Protein AF-W2S4N2-F1 (afdb_monomer_lite)

Radius of gyration: 27.55 Å; chains: 1; bounding box: 58×89×92 Å

Organism: Cyphellophora europaea (strain CBS 101466) (NCBI:txid1220924)

pLDDT: mean 71.63, std 22.54, range [28.88, 96.44]

Structure (mmCIF, N/CA/C/O backbone):
data_AF-W2S4N2-F1
#
_entry.id   AF-W2S4N2-F1
#
loop_
_atom_site.group_PDB
_atom_site.id
_atom_site.type_symbol
_atom_site.label_atom_id
_atom_site.label_alt_id
_atom_site.label_comp_id
_atom_site.label_asym_id
_atom_site.label_entity_id
_atom_site.label_seq_id
_atom_site.pdbx_PDB_ins_code
_atom_site.Cartn_x
_atom_site.Cartn_y
_atom_site.Cartn_z
_atom_site.occupancy
_atom_site.B_iso_or_equiv
_atom_site.auth_seq_id
_atom_site.auth_comp_id
_atom_site.auth_asym_id
_atom_site.auth_atom_id
_atom_site.pdbx_PDB_model_num
ATOM 1 N N . MET A 1 1 ? 35.868 8.698 -22.446 1.00 38.31 1 MET A N 1
ATOM 2 C CA . MET A 1 1 ? 36.020 8.511 -20.988 1.00 38.31 1 MET A CA 1
ATOM 3 C C . MET A 1 1 ? 34.799 7.754 -20.483 1.00 38.31 1 MET A C 1
ATOM 5 O O . MET A 1 1 ? 33.723 8.327 -20.437 1.00 38.31 1 MET A O 1
ATOM 9 N N . ARG A 1 2 ? 34.934 6.442 -20.247 1.00 47.25 2 ARG A N 1
ATOM 10 C CA . ARG A 1 2 ? 33.878 5.562 -19.716 1.00 47.25 2 ARG A CA 1
ATOM 11 C C . ARG A 1 2 ? 34.170 5.338 -18.230 1.00 47.25 2 ARG A C 1
ATOM 13 O O . ARG A 1 2 ? 35.011 4.508 -17.910 1.00 47.25 2 ARG A O 1
ATOM 20 N N . GLY A 1 3 ? 33.541 6.118 -17.357 1.00 44.69 3 GLY A N 1
ATOM 21 C CA . GLY A 1 3 ? 33.511 5.865 -15.915 1.00 44.69 3 GLY A CA 1
ATOM 22 C C . GLY A 1 3 ? 32.141 5.301 -15.566 1.00 44.69 3 GLY A C 1
ATOM 23 O O . GLY A 1 3 ? 31.162 6.039 -15.606 1.00 44.69 3 GLY A O 1
ATOM 24 N N . GLY A 1 4 ? 32.067 3.989 -15.340 1.00 46.47 4 GLY A N 1
ATOM 25 C CA . GLY A 1 4 ? 30.839 3.299 -14.947 1.00 46.47 4 GLY A CA 1
ATOM 26 C C . GLY A 1 4 ? 30.483 3.561 -13.484 1.00 46.47 4 GLY A C 1
ATOM 27 O O . GLY A 1 4 ? 31.365 3.802 -12.654 1.00 46.47 4 GLY A O 1
ATOM 28 N N . LEU A 1 5 ? 29.180 3.485 -13.201 1.00 46.41 5 LEU A N 1
ATOM 29 C CA . LEU A 1 5 ? 28.529 3.686 -11.900 1.00 46.41 5 LEU A CA 1
ATOM 30 C C . LEU A 1 5 ? 29.136 2.848 -10.755 1.00 46.41 5 LEU A C 1
ATOM 32 O O . LEU A 1 5 ? 28.984 3.192 -9.588 1.00 46.41 5 LEU A O 1
ATOM 36 N N . ASP A 1 6 ? 29.875 1.794 -11.092 1.00 54.28 6 ASP A N 1
ATOM 37 C CA . ASP A 1 6 ? 30.406 0.788 -10.165 1.00 54.28 6 ASP A CA 1
ATOM 38 C C . ASP A 1 6 ? 31.625 1.263 -9.348 1.00 54.28 6 ASP A C 1
ATOM 40 O O . ASP A 1 6 ? 32.084 0.566 -8.446 1.00 54.28 6 ASP A O 1
ATOM 44 N N . THR A 1 7 ? 32.177 2.446 -9.648 1.00 49.28 7 THR A N 1
ATOM 45 C CA . THR A 1 7 ? 33.348 3.013 -8.935 1.00 49.28 7 THR A CA 1
ATOM 46 C C . THR A 1 7 ? 32.983 3.982 -7.814 1.00 49.28 7 THR A C 1
ATOM 48 O O . THR A 1 7 ? 33.846 4.457 -7.073 1.00 49.28 7 THR A O 1
ATOM 51 N N . LEU A 1 8 ? 31.696 4.269 -7.662 1.00 49.62 8 LEU A N 1
ATOM 52 C CA . LEU A 1 8 ? 31.184 5.148 -6.634 1.00 49.62 8 LEU A CA 1
ATOM 53 C C . LEU A 1 8 ? 30.797 4.295 -5.426 1.00 49.62 8 LEU A C 1
ATOM 55 O O . LEU A 1 8 ? 29.762 3.638 -5.425 1.00 49.62 8 LEU A O 1
ATOM 59 N N . GLY A 1 9 ? 31.634 4.299 -4.385 1.00 54.62 9 GLY A N 1
ATOM 60 C CA . GLY A 1 9 ? 31.267 3.732 -3.084 1.00 54.62 9 GLY A CA 1
ATOM 61 C C . GLY A 1 9 ? 29.975 4.350 -2.523 1.00 54.62 9 GLY A C 1
ATOM 62 O O . GLY A 1 9 ? 29.343 5.200 -3.146 1.00 54.62 9 GLY A O 1
ATOM 63 N N . TRP A 1 10 ? 29.593 3.976 -1.300 1.00 51.78 10 TRP A N 1
ATOM 64 C CA . TRP A 1 10 ? 28.332 4.392 -0.654 1.00 51.78 10 TRP A CA 1
ATOM 65 C C . TRP A 1 10 ? 28.014 5.902 -0.757 1.00 51.78 10 TRP A C 1
ATOM 67 O O . TRP A 1 10 ? 26.855 6.298 -0.876 1.00 51.78 10 TRP A O 1
ATOM 77 N N . SER A 1 11 ? 29.048 6.749 -0.777 1.00 51.34 11 SER A N 1
ATOM 78 C CA . SER A 1 11 ? 28.948 8.201 -0.952 1.00 51.34 11 SER A CA 1
ATOM 79 C C . SER A 1 11 ? 28.462 8.640 -2.339 1.00 51.34 11 SER A C 1
ATOM 81 O O . SER A 1 11 ? 27.731 9.624 -2.440 1.00 51.34 11 SER A O 1
ATOM 83 N N . GLY A 1 12 ? 28.822 7.934 -3.410 1.00 48.22 12 GLY A N 1
ATOM 84 C CA . GLY A 1 12 ? 28.385 8.283 -4.758 1.00 48.22 12 GLY A CA 1
ATOM 85 C C . GLY A 1 12 ? 27.015 7.706 -5.116 1.00 48.22 12 GLY A C 1
ATOM 86 O O . GLY A 1 12 ? 26.245 8.402 -5.771 1.00 48.22 12 GLY A O 1
ATOM 87 N N . SER A 1 13 ? 26.636 6.543 -4.571 1.00 55.47 13 SER A N 1
ATOM 88 C CA . SER A 1 13 ? 25.238 6.079 -4.623 1.00 55.47 13 SER A CA 1
ATOM 89 C C . SER A 1 13 ? 24.301 7.022 -3.857 1.00 55.47 13 SER A C 1
ATOM 91 O O . SER A 1 13 ? 23.193 7.298 -4.312 1.00 55.47 13 SER A O 1
ATOM 93 N N . LEU A 1 14 ? 24.745 7.563 -2.712 1.00 53.28 14 LEU A N 1
ATOM 94 C CA . LEU A 1 14 ? 23.992 8.571 -1.961 1.00 53.28 14 LEU A CA 1
ATOM 95 C C . LEU A 1 14 ? 23.882 9.886 -2.739 1.00 53.28 14 LEU A C 1
ATOM 97 O O . LEU A 1 14 ? 22.795 10.450 -2.825 1.00 53.28 14 LEU A O 1
ATOM 101 N N . LYS A 1 15 ? 24.983 10.352 -3.338 1.00 55.34 15 LYS A N 1
ATOM 102 C CA . LYS A 1 15 ? 24.981 11.563 -4.166 1.00 55.34 15 LYS A CA 1
ATOM 103 C C . LYS A 1 15 ? 24.028 11.421 -5.350 1.00 55.34 15 LYS A C 1
ATOM 105 O O . LYS A 1 15 ? 23.247 12.328 -5.595 1.00 55.34 15 LYS A O 1
ATOM 110 N N . GLN A 1 16 ? 24.035 10.271 -6.016 1.00 59.69 16 GLN A N 1
ATOM 111 C CA . GLN A 1 16 ? 23.137 9.996 -7.129 1.00 59.69 16 GLN A CA 1
ATOM 112 C C . GLN A 1 16 ? 21.677 9.901 -6.678 1.00 59.69 16 GLN A C 1
ATOM 114 O O . GLN A 1 16 ? 20.822 10.498 -7.313 1.00 59.69 16 GLN A O 1
ATOM 119 N N . ALA A 1 17 ? 21.386 9.258 -5.545 1.00 53.34 17 ALA A N 1
ATOM 120 C CA . ALA A 1 17 ? 20.033 9.239 -4.988 1.00 53.34 17 ALA A CA 1
ATOM 121 C C . ALA A 1 17 ? 19.532 10.655 -4.645 1.00 53.34 17 ALA A C 1
ATOM 123 O O . ALA A 1 17 ? 18.400 11.002 -4.976 1.00 53.34 17 ALA A O 1
ATOM 124 N N . ILE A 1 18 ? 20.384 11.496 -4.046 1.00 62.28 18 ILE A N 1
ATOM 125 C CA . ILE A 1 18 ? 20.065 12.903 -3.764 1.00 62.28 18 ILE A CA 1
ATOM 126 C C . ILE A 1 18 ? 19.848 13.675 -5.068 1.00 62.28 18 ILE A C 1
ATOM 128 O O . ILE A 1 18 ? 18.899 14.448 -5.160 1.00 62.28 18 ILE A O 1
ATOM 132 N N . GLU A 1 19 ? 20.678 13.461 -6.088 1.00 61.41 19 GLU A N 1
ATOM 133 C CA . GLU A 1 19 ? 20.569 14.115 -7.397 1.00 61.41 19 GLU A CA 1
ATOM 134 C C . GLU A 1 19 ? 19.284 13.697 -8.138 1.00 61.41 19 GLU A C 1
ATOM 136 O O . GLU A 1 19 ? 18.587 14.543 -8.702 1.00 61.41 19 GLU A O 1
ATOM 141 N N . THR A 1 20 ? 18.903 12.420 -8.061 1.00 63.00 20 THR A N 1
ATOM 142 C CA . THR A 1 20 ? 17.653 11.884 -8.621 1.00 63.00 20 THR A CA 1
ATOM 143 C C . THR A 1 20 ? 16.432 12.448 -7.893 1.00 63.00 20 THR A C 1
ATOM 145 O O . THR A 1 20 ? 15.507 12.937 -8.536 1.00 63.00 20 THR A O 1
ATOM 148 N N . VAL A 1 21 ? 16.441 12.485 -6.555 1.00 62.00 21 VAL A N 1
ATOM 14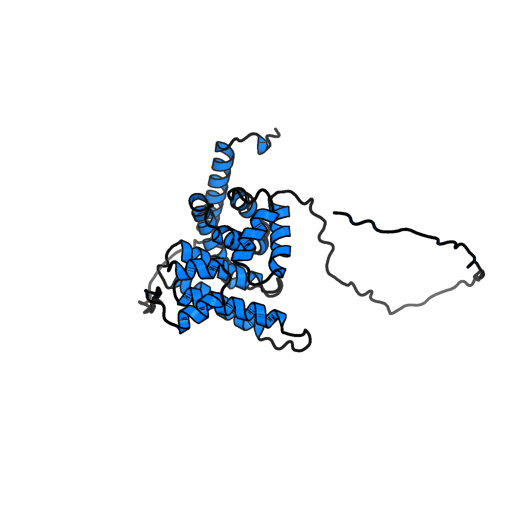9 C CA . VAL A 1 21 ? 15.354 13.101 -5.771 1.00 62.00 21 VAL A CA 1
ATOM 150 C C . VAL A 1 21 ? 15.276 14.608 -6.044 1.00 62.00 21 VAL A C 1
ATOM 152 O O . VAL A 1 21 ? 14.194 15.152 -6.250 1.00 62.00 21 VAL A O 1
ATOM 155 N N . THR A 1 22 ? 16.417 15.293 -6.129 1.00 62.03 22 THR A N 1
ATOM 156 C CA . THR A 1 22 ? 16.474 16.741 -6.384 1.00 62.03 22 THR A CA 1
ATOM 157 C C . THR A 1 22 ? 16.003 17.087 -7.796 1.00 62.03 22 THR A C 1
ATOM 159 O O . THR A 1 22 ? 15.300 18.079 -7.984 1.00 62.03 22 THR A O 1
ATOM 162 N N . SER A 1 23 ? 16.373 16.294 -8.804 1.00 55.88 23 SER A N 1
ATOM 163 C CA . SER A 1 23 ? 15.910 16.487 -10.185 1.00 55.88 23 SER A CA 1
ATOM 164 C C . SER A 1 23 ? 14.415 16.203 -10.329 1.00 55.88 23 SER A C 1
ATOM 166 O O . SER A 1 23 ? 13.729 16.959 -11.017 1.00 55.88 23 SER A O 1
ATOM 168 N N . PHE A 1 24 ? 13.888 15.214 -9.603 1.00 59.22 24 PHE A N 1
ATOM 169 C CA . PHE A 1 24 ? 12.453 14.940 -9.527 1.00 59.22 24 PHE A CA 1
ATOM 170 C C . PHE A 1 24 ? 11.669 16.108 -8.899 1.00 59.22 24 PHE A C 1
ATOM 172 O O . PHE A 1 24 ? 10.687 16.581 -9.473 1.00 59.22 24 PHE A O 1
ATOM 179 N N . VAL A 1 25 ? 12.152 16.664 -7.782 1.00 61.25 25 VAL A N 1
ATOM 180 C CA . VAL A 1 25 ? 11.555 17.853 -7.138 1.00 61.25 25 VAL A CA 1
ATOM 181 C C . VAL A 1 25 ? 11.624 19.089 -8.053 1.00 61.25 25 VAL A C 1
ATOM 183 O O . VAL A 1 25 ? 10.666 19.859 -8.163 1.00 61.25 25 VAL A O 1
ATOM 186 N N . LYS A 1 26 ? 12.733 19.276 -8.781 1.00 57.16 26 LYS A N 1
ATOM 187 C CA . LYS A 1 26 ? 12.872 20.353 -9.781 1.00 57.16 26 LYS A CA 1
ATOM 188 C C . LYS A 1 26 ? 11.920 20.189 -10.972 1.00 57.16 26 LYS A C 1
ATOM 190 O O . LYS A 1 26 ? 11.444 21.185 -11.511 1.00 57.16 26 LYS A O 1
ATOM 195 N N . PHE A 1 27 ? 11.630 18.958 -11.384 1.00 60.94 27 PHE A N 1
ATOM 196 C CA . PHE A 1 27 ? 10.661 18.680 -12.444 1.00 60.94 27 PHE A CA 1
ATOM 197 C C . PHE A 1 27 ? 9.226 19.046 -12.022 1.00 60.94 27 PHE A C 1
ATOM 199 O O . PHE A 1 27 ? 8.501 19.670 -12.801 1.00 60.94 27 PHE A O 1
ATOM 206 N N . GLN A 1 28 ? 8.843 18.764 -10.771 1.00 47.59 28 GLN A N 1
ATOM 207 C CA . GLN A 1 28 ? 7.530 19.156 -10.236 1.00 47.59 28 GLN A CA 1
ATOM 208 C C . GLN A 1 28 ? 7.369 20.676 -10.081 1.00 47.59 28 GLN A C 1
ATOM 210 O O . GLN A 1 28 ? 6.344 21.241 -10.444 1.00 47.59 28 GLN A O 1
ATOM 215 N N . THR A 1 29 ? 8.402 21.378 -9.616 1.00 50.56 29 THR A N 1
ATOM 216 C CA . THR A 1 29 ? 8.328 22.845 -9.451 1.00 50.56 29 THR A CA 1
ATOM 217 C C . THR A 1 29 ? 8.254 23.602 -10.781 1.00 50.56 29 THR A C 1
ATOM 219 O O . THR A 1 29 ? 7.639 24.665 -10.857 1.00 50.56 29 THR A O 1
ATOM 222 N N . LYS A 1 30 ? 8.825 23.050 -11.860 1.00 44.19 30 LYS A N 1
ATOM 223 C CA . LYS A 1 30 ? 8.792 23.668 -13.196 1.00 44.19 30 LYS A CA 1
ATOM 224 C C . LYS A 1 30 ? 7.452 23.484 -13.922 1.00 44.19 30 LYS A C 1
ATOM 226 O O . LYS A 1 30 ? 7.151 24.254 -14.828 1.00 44.19 30 LYS A O 1
ATOM 231 N N . THR A 1 31 ? 6.651 22.493 -13.534 1.00 48.31 31 THR A N 1
ATOM 232 C CA . THR A 1 31 ? 5.318 22.239 -14.110 1.00 48.31 31 THR A CA 1
ATOM 233 C C . THR A 1 31 ? 4.202 23.050 -13.435 1.00 48.31 31 THR A C 1
ATOM 235 O O . THR A 1 31 ? 3.119 23.156 -13.999 1.00 48.31 31 THR A O 1
ATOM 238 N N . GLN A 1 32 ? 4.471 23.703 -12.294 1.00 43.41 32 GLN A N 1
ATOM 239 C CA . GLN A 1 32 ? 3.474 24.436 -11.495 1.00 43.41 32 GLN A CA 1
ATOM 240 C C . GLN A 1 32 ? 3.466 25.973 -11.660 1.00 43.41 32 GLN A C 1
ATOM 242 O O . GLN A 1 32 ? 2.877 26.666 -10.836 1.00 43.41 32 GLN A O 1
ATOM 247 N N . THR A 1 33 ? 4.072 26.557 -12.702 1.00 34.81 33 THR A N 1
ATOM 248 C CA . THR A 1 33 ? 3.927 28.011 -12.962 1.00 34.81 33 THR A CA 1
ATOM 249 C C . THR A 1 33 ? 2.922 28.297 -14.082 1.00 34.81 33 THR A C 1
ATOM 251 O O . THR A 1 33 ? 3.240 28.159 -15.262 1.00 34.81 33 THR A O 1
ATOM 254 N N . PRO A 1 34 ? 1.723 28.778 -13.714 1.00 41.78 34 PRO A N 1
ATOM 255 C CA . PRO A 1 34 ? 1.236 30.035 -14.274 1.00 41.78 34 PRO A CA 1
ATOM 256 C C . PRO A 1 34 ? 0.791 31.036 -13.193 1.00 41.78 34 PRO A C 1
ATOM 258 O O . PRO A 1 34 ? 0.452 30.690 -12.066 1.00 41.78 34 PRO A O 1
ATOM 261 N N . ALA A 1 35 ? 0.868 32.313 -13.563 1.00 43.97 35 ALA A N 1
ATOM 262 C CA . ALA A 1 35 ? 0.772 33.485 -12.703 1.00 43.97 35 ALA A CA 1
ATOM 263 C C . ALA A 1 35 ? -0.668 33.937 -12.361 1.00 43.97 35 ALA A C 1
ATOM 265 O O . ALA A 1 35 ? -1.566 33.843 -13.191 1.00 43.97 35 ALA A O 1
ATOM 266 N N . SER A 1 36 ? -0.773 34.578 -11.187 1.00 40.16 36 SER A N 1
ATOM 267 C CA . SER A 1 36 ? -1.750 35.598 -10.742 1.00 40.16 36 SER A CA 1
ATOM 268 C C . SER A 1 36 ? -3.168 35.198 -10.261 1.00 40.16 36 SER A C 1
ATOM 270 O O . SER A 1 36 ? -4.046 34.868 -11.044 1.00 40.16 36 SER A O 1
ATOM 272 N N . SER A 1 37 ? -3.340 35.364 -8.933 1.00 38.56 37 SER A N 1
ATOM 273 C CA . SER A 1 37 ? -4.486 35.769 -8.059 1.00 38.56 37 SER A CA 1
ATOM 274 C C . SER A 1 37 ? -5.726 36.428 -8.729 1.00 38.56 37 SER A C 1
ATOM 276 O O . SER A 1 37 ? -5.517 37.046 -9.773 1.00 38.56 37 SER A O 1
ATOM 278 N N . PRO A 1 38 ? -6.961 36.480 -8.134 1.00 47.50 38 PRO A N 1
ATOM 279 C CA . PRO A 1 38 ? -7.293 36.435 -6.691 1.00 47.50 38 PRO A CA 1
ATOM 280 C C . PRO A 1 38 ? -8.540 35.620 -6.239 1.00 47.50 38 PRO A C 1
ATOM 282 O O . PRO A 1 38 ? -9.381 35.252 -7.045 1.00 47.50 38 PRO A O 1
ATOM 285 N N . ASN A 1 39 ? -8.612 35.370 -4.915 1.00 39.88 39 ASN A N 1
ATOM 286 C CA . ASN A 1 39 ? -9.676 34.757 -4.075 1.00 39.88 39 ASN A CA 1
ATOM 287 C C . ASN A 1 39 ? -11.042 34.430 -4.717 1.00 39.88 39 ASN A C 1
ATOM 289 O O . ASN A 1 39 ? -11.655 35.298 -5.341 1.00 39.88 39 ASN A O 1
ATOM 293 N N . PRO A 1 40 ? -11.634 33.272 -4.351 1.00 41.31 40 PRO A N 1
ATOM 294 C CA . PRO A 1 40 ? -12.823 33.359 -3.489 1.00 41.31 40 PRO A CA 1
ATOM 295 C C . PRO A 1 40 ? -12.998 32.215 -2.460 1.00 41.31 40 PRO A C 1
ATOM 297 O O . PRO A 1 40 ? -12.725 31.055 -2.731 1.00 41.31 40 PRO A O 1
ATOM 300 N N . THR A 1 41 ? -13.561 32.613 -1.315 1.00 33.38 41 THR A N 1
ATOM 301 C CA . THR A 1 41 ? -14.454 31.862 -0.411 1.00 33.38 41 THR A CA 1
ATOM 302 C C . THR A 1 41 ? -13.903 30.651 0.345 1.00 33.38 41 THR A C 1
ATOM 304 O O . THR A 1 41 ? -13.523 29.635 -0.219 1.00 33.38 41 THR A O 1
ATOM 307 N N . GLU A 1 42 ? -13.974 30.759 1.673 1.00 41.12 42 GLU A N 1
ATOM 308 C CA . GLU A 1 42 ? -13.911 29.670 2.644 1.00 41.12 42 GLU A CA 1
ATOM 309 C C . GLU A 1 42 ? -14.922 28.569 2.278 1.00 41.12 42 GLU A C 1
ATOM 311 O O . GLU A 1 42 ? -16.076 28.572 2.710 1.00 41.12 42 GLU A O 1
ATOM 316 N N . GLU A 1 43 ? -14.501 27.611 1.457 1.00 38.72 43 GLU A N 1
ATOM 317 C CA . GLU A 1 43 ? -15.189 26.336 1.371 1.00 38.72 43 GLU A CA 1
ATOM 318 C C . GLU A 1 43 ? -15.014 25.659 2.724 1.00 38.72 43 GLU A C 1
ATOM 320 O O . GLU A 1 43 ? -13.905 25.377 3.177 1.00 38.72 43 GLU A O 1
ATOM 325 N N . THR A 1 44 ? -16.137 25.444 3.399 1.00 37.00 44 THR A N 1
ATOM 326 C CA . THR A 1 44 ? -16.223 24.638 4.609 1.00 37.00 44 THR A CA 1
ATOM 327 C C . THR A 1 44 ? -15.853 23.202 4.239 1.00 37.00 44 THR A C 1
ATOM 329 O O . THR A 1 44 ? -16.718 22.354 4.037 1.00 37.00 44 THR A O 1
ATOM 332 N N . THR A 1 45 ? -14.558 22.915 4.096 1.00 43.69 45 THR A N 1
ATOM 333 C CA . THR A 1 45 ? -14.049 21.553 4.018 1.00 43.69 45 THR A CA 1
ATOM 334 C C . THR A 1 45 ? -14.310 20.935 5.379 1.00 43.69 45 THR A C 1
ATOM 336 O O . THR A 1 45 ? -13.543 21.132 6.321 1.00 43.69 45 THR A O 1
ATOM 339 N N . THR A 1 46 ? -15.429 20.223 5.505 1.00 46.62 46 THR A N 1
ATOM 340 C CA . THR A 1 46 ? -15.627 19.227 6.555 1.00 46.62 46 THR A CA 1
ATOM 341 C C . THR A 1 46 ? -14.447 18.271 6.478 1.00 46.62 46 THR A C 1
ATOM 343 O O . THR A 1 46 ? -14.417 17.375 5.634 1.00 46.62 46 THR A O 1
ATOM 346 N N . SER A 1 47 ? -13.431 18.519 7.301 1.00 58.78 47 SER A N 1
ATOM 347 C CA . SER A 1 47 ? -12.273 17.651 7.407 1.00 58.78 47 SER A CA 1
ATOM 348 C C . SER A 1 47 ? -12.779 16.288 7.862 1.00 58.78 47 SER A C 1
ATOM 350 O O . SER A 1 47 ? -13.451 16.162 8.889 1.00 58.78 47 SER A O 1
ATOM 352 N N . LEU A 1 48 ? -12.530 15.258 7.052 1.00 71.88 48 LEU A N 1
ATOM 353 C CA . LEU A 1 48 ? -12.861 13.894 7.437 1.00 71.88 48 LEU A CA 1
ATOM 354 C C . LEU A 1 48 ? -12.008 13.566 8.661 1.00 71.88 48 LEU A C 1
ATOM 356 O O . LEU A 1 48 ? -10.785 13.440 8.579 1.00 71.88 48 LEU A O 1
ATOM 360 N N . LYS A 1 49 ? -12.646 13.506 9.826 1.00 83.75 49 LYS A N 1
ATOM 361 C CA . LYS A 1 49 ? -11.966 13.186 11.075 1.00 83.75 49 LYS A CA 1
ATOM 362 C C . LYS A 1 49 ? -11.615 11.699 11.064 1.00 83.75 49 LYS A C 1
ATOM 364 O O . LYS A 1 49 ? -12.517 10.867 11.010 1.00 83.75 49 LYS A O 1
ATOM 369 N N . LEU A 1 50 ? -10.322 11.383 11.122 1.00 90.88 50 LEU A N 1
ATOM 370 C CA . LEU A 1 50 ? -9.860 10.008 11.311 1.00 90.88 50 LEU A CA 1
ATOM 371 C C . LEU A 1 50 ? -10.172 9.567 12.739 1.00 90.88 50 LEU A C 1
ATOM 373 O O . LEU A 1 50 ? -9.905 10.304 13.694 1.00 90.88 50 LEU A O 1
ATOM 377 N N . ASP A 1 51 ? -10.749 8.378 12.864 1.00 92.75 51 ASP A N 1
ATOM 378 C CA . ASP A 1 51 ? -11.058 7.763 14.149 1.00 92.75 51 ASP A CA 1
ATOM 379 C C . ASP A 1 51 ? -10.120 6.583 14.384 1.00 92.75 51 ASP A C 1
ATOM 381 O O . ASP A 1 51 ? -10.045 5.672 13.559 1.00 92.75 51 ASP A O 1
ATOM 385 N N . TYR A 1 52 ? -9.381 6.614 15.491 1.00 94.00 52 TYR A N 1
ATOM 386 C CA . TYR A 1 52 ? -8.422 5.568 15.835 1.00 94.00 52 TYR A CA 1
ATOM 387 C C . TYR A 1 52 ? -9.004 4.686 16.928 1.00 94.00 52 TYR A C 1
ATOM 389 O O . TYR A 1 52 ? -9.452 5.194 17.961 1.00 94.00 52 TYR A O 1
ATOM 397 N N . PRO A 1 53 ? -8.977 3.361 16.742 1.00 92.06 53 PRO A N 1
ATOM 398 C CA . PRO A 1 53 ? -9.656 2.473 17.657 1.00 92.06 53 PRO A CA 1
ATOM 399 C C . PRO A 1 53 ? -8.978 2.461 19.032 1.00 92.06 53 PRO A C 1
ATOM 401 O O . PRO A 1 53 ? -7.753 2.511 19.158 1.00 92.06 53 PRO A O 1
ATOM 404 N N . THR A 1 54 ? -9.789 2.390 20.085 1.00 91.50 54 THR A N 1
ATOM 405 C CA . THR A 1 54 ? -9.332 2.345 21.481 1.00 91.50 54 THR A CA 1
ATOM 406 C C . THR A 1 54 ? -9.652 0.992 22.106 1.00 91.50 54 THR A C 1
ATOM 408 O O . THR A 1 54 ? -10.507 0.258 21.616 1.00 91.50 54 THR A O 1
ATOM 411 N N . HIS A 1 55 ? -8.923 0.628 23.165 1.00 88.12 55 HIS A N 1
ATOM 412 C CA . HIS A 1 55 ? -9.190 -0.615 23.883 1.00 88.12 55 HIS A CA 1
ATOM 413 C C . HIS A 1 55 ? -10.289 -0.424 24.936 1.00 88.12 55 HIS A C 1
ATOM 415 O O . HIS A 1 55 ? -10.282 0.597 25.628 1.00 88.12 55 HIS A O 1
ATOM 421 N N . PRO A 1 56 ? -11.150 -1.435 25.139 1.00 92.00 56 PRO A N 1
ATOM 422 C CA . PRO A 1 56 ? -11.249 -2.679 24.363 1.00 92.00 56 PRO A CA 1
ATOM 423 C C . PRO A 1 56 ? -11.832 -2.446 22.956 1.00 92.00 56 PRO A C 1
ATOM 425 O O . PRO A 1 56 ? -12.685 -1.582 22.777 1.00 92.00 56 PRO A O 1
ATOM 428 N N . PHE A 1 57 ? -11.386 -3.227 21.963 1.00 90.56 57 PHE A N 1
ATOM 429 C CA . PHE A 1 57 ? -11.914 -3.107 20.602 1.00 90.56 57 PHE A CA 1
ATOM 430 C C . PHE A 1 57 ? -13.389 -3.537 20.549 1.00 90.56 57 PHE A C 1
ATOM 432 O O . PHE A 1 57 ? -13.733 -4.571 21.130 1.00 90.56 57 PHE A O 1
ATOM 439 N N . PRO A 1 58 ? -14.254 -2.811 19.817 1.00 93.00 58 PRO A N 1
ATOM 440 C CA . PRO A 1 58 ? -15.606 -3.274 19.527 1.00 93.00 58 PRO A CA 1
ATOM 441 C C . PRO A 1 58 ? -15.592 -4.638 18.824 1.00 93.00 58 PRO A C 1
ATOM 443 O O . PRO A 1 58 ? -14.705 -4.919 18.008 1.00 93.00 58 PRO A O 1
ATOM 446 N N . THR A 1 59 ? -16.591 -5.479 19.103 1.00 93.94 59 THR A N 1
ATOM 447 C CA . THR A 1 59 ? -16.716 -6.815 18.492 1.00 93.94 59 THR A CA 1
ATOM 448 C C . THR A 1 59 ? -16.778 -6.731 16.968 1.00 93.94 59 THR A C 1
ATOM 450 O O . THR A 1 59 ? -16.090 -7.488 16.288 1.00 93.94 59 THR A O 1
ATOM 453 N N . ASP A 1 60 ? -17.527 -5.761 16.438 1.00 94.62 60 ASP A N 1
ATOM 454 C CA . ASP A 1 60 ? -17.676 -5.556 14.994 1.00 94.62 60 ASP A CA 1
ATOM 455 C C . ASP A 1 60 ? -16.341 -5.194 14.339 1.00 94.62 60 ASP A C 1
ATOM 457 O O . ASP A 1 60 ? -15.959 -5.786 13.333 1.00 94.62 60 ASP A O 1
ATOM 461 N N . LEU A 1 61 ? -15.574 -4.288 14.955 1.00 94.50 61 LEU A N 1
ATOM 462 C CA . LEU A 1 61 ? -14.251 -3.916 14.457 1.00 94.50 61 LEU A CA 1
ATOM 463 C C . LEU A 1 61 ? -13.277 -5.099 14.512 1.00 94.50 61 LEU A C 1
ATOM 465 O O . LEU A 1 61 ? -12.513 -5.309 13.576 1.00 94.50 61 LEU A O 1
ATOM 469 N N . SER A 1 62 ? -13.323 -5.897 15.578 1.00 95.69 62 SER A N 1
ATOM 470 C CA . SER A 1 62 ? -12.489 -7.100 15.701 1.00 95.69 62 SER A CA 1
ATOM 471 C C . SER A 1 62 ? -12.810 -8.115 14.598 1.00 95.69 62 SER A C 1
ATOM 473 O O . SER A 1 62 ? -11.901 -8.703 14.009 1.00 95.69 62 SER A O 1
ATOM 475 N N . ALA A 1 63 ? -14.096 -8.273 14.266 1.00 95.19 63 ALA A N 1
ATOM 476 C CA . ALA A 1 63 ? -14.534 -9.098 13.146 1.00 95.19 63 ALA A CA 1
ATOM 477 C C . ALA A 1 63 ? -14.041 -8.536 11.801 1.00 95.19 63 ALA A C 1
ATOM 479 O O . ALA A 1 63 ? -13.552 -9.301 10.970 1.00 95.19 63 ALA A O 1
ATOM 480 N N . THR A 1 64 ? -14.094 -7.217 11.597 1.00 95.62 64 THR A N 1
ATOM 481 C CA . THR A 1 64 ? -13.555 -6.554 10.396 1.00 95.62 64 THR A CA 1
ATOM 482 C C . THR A 1 64 ? -12.044 -6.759 10.262 1.00 95.62 64 THR A C 1
ATOM 484 O O . THR A 1 64 ? -11.579 -7.180 9.204 1.00 95.62 64 THR A O 1
ATOM 487 N N . ILE A 1 65 ? -11.281 -6.555 11.340 1.00 95.50 65 ILE A N 1
ATOM 488 C CA . ILE A 1 65 ? -9.822 -6.748 11.366 1.00 95.50 65 ILE 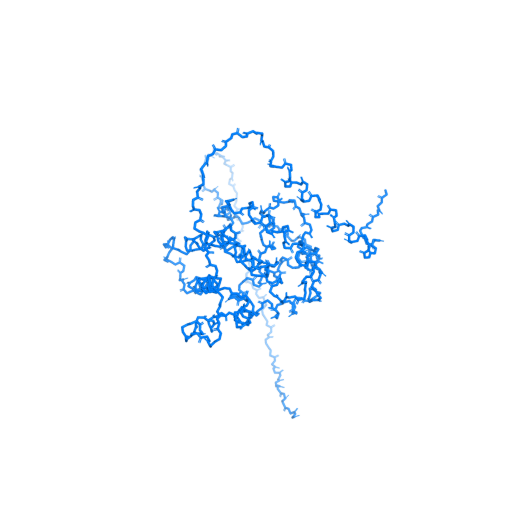A CA 1
ATOM 489 C C . ILE A 1 65 ? -9.452 -8.199 11.031 1.00 95.50 65 ILE A C 1
ATOM 491 O O . ILE A 1 65 ? -8.506 -8.425 10.281 1.00 95.50 65 ILE A O 1
ATOM 495 N N . SER A 1 66 ? -10.230 -9.182 11.502 1.00 95.00 66 SER A N 1
ATOM 496 C CA . SER A 1 66 ? -9.963 -10.608 11.252 1.00 95.00 66 SER A CA 1
ATOM 497 C C . SER A 1 66 ? -10.021 -11.026 9.775 1.00 95.00 66 SER A C 1
ATOM 499 O O . SER A 1 66 ? -9.520 -12.093 9.423 1.00 95.00 66 SER A O 1
ATOM 501 N N . LYS A 1 67 ? -10.618 -10.198 8.906 1.00 93.38 67 LYS A N 1
ATOM 502 C CA . LYS A 1 67 ? -10.671 -10.431 7.456 1.00 93.38 67 LYS A CA 1
ATOM 503 C C . LYS A 1 67 ? -9.418 -9.955 6.725 1.00 93.38 67 LYS A C 1
ATOM 505 O O . LYS A 1 67 ? -9.225 -10.299 5.564 1.00 93.38 67 LYS A O 1
ATOM 510 N N . LEU A 1 68 ? -8.604 -9.110 7.354 1.00 94.31 68 LEU A N 1
ATOM 511 C CA . LEU A 1 68 ? -7.438 -8.523 6.708 1.00 94.31 68 LEU A CA 1
ATOM 512 C C . LEU A 1 68 ? -6.271 -9.520 6.644 1.00 94.31 68 LEU A C 1
ATOM 514 O O . LEU A 1 68 ? -6.126 -10.366 7.529 1.00 94.31 68 LEU A O 1
ATOM 518 N N . PRO A 1 69 ? -5.380 -9.388 5.642 1.00 94.25 69 PRO A N 1
ATOM 519 C CA . PRO A 1 69 ? -4.082 -10.048 5.663 1.00 94.25 69 PRO A CA 1
ATOM 520 C C . PRO A 1 69 ? -3.338 -9.763 6.965 1.00 94.25 69 PRO A C 1
ATOM 522 O O . PRO A 1 69 ? -3.445 -8.669 7.526 1.00 94.25 69 PRO A O 1
ATOM 525 N N . PHE A 1 70 ? -2.556 -10.744 7.416 1.00 94.69 70 PHE A N 1
ATOM 526 C CA . PHE A 1 70 ? -1.890 -10.726 8.718 1.00 94.69 70 PHE A CA 1
ATOM 527 C C . PHE A 1 70 ? -1.151 -9.410 9.008 1.00 94.69 70 PHE A C 1
ATOM 529 O O . PHE A 1 70 ? -1.338 -8.832 10.073 1.00 94.69 70 PHE A O 1
ATOM 536 N N . GLY A 1 71 ? -0.384 -8.892 8.047 1.00 95.12 71 GLY A N 1
ATOM 537 C CA . GLY A 1 71 ? 0.374 -7.652 8.199 1.00 95.12 71 GLY A CA 1
ATOM 538 C C . GLY A 1 71 ? -0.510 -6.420 8.406 1.00 95.12 71 GLY A C 1
ATOM 539 O O . GLY A 1 71 ? -0.212 -5.584 9.254 1.00 95.12 71 GLY A O 1
ATOM 540 N N . PHE A 1 72 ? -1.638 -6.311 7.697 1.00 96.12 72 PHE A N 1
ATOM 541 C CA . PHE A 1 72 ? -2.588 -5.211 7.911 1.00 96.12 72 PHE A CA 1
ATOM 542 C C . PHE A 1 72 ? -3.391 -5.381 9.202 1.00 96.12 72 PHE A C 1
ATOM 544 O O . PHE A 1 72 ? -3.663 -4.394 9.885 1.00 96.12 72 PHE A O 1
ATOM 551 N N . SER A 1 73 ? -3.741 -6.620 9.555 1.00 96.06 73 SER A N 1
ATOM 552 C CA . SER A 1 73 ? -4.389 -6.927 10.829 1.00 96.06 73 SER A CA 1
ATOM 553 C C . SER A 1 73 ? -3.500 -6.522 12.007 1.00 96.06 73 SER A C 1
ATOM 555 O O . SER A 1 73 ? -3.985 -5.891 12.943 1.00 96.06 73 SER A O 1
ATOM 557 N N . ASP A 1 74 ? -2.205 -6.837 11.962 1.00 95.81 74 ASP A N 1
ATOM 558 C CA . ASP A 1 74 ? -1.246 -6.465 13.007 1.00 95.81 74 ASP A CA 1
ATOM 559 C C . ASP A 1 74 ? -1.130 -4.938 13.147 1.00 95.81 74 ASP A C 1
ATOM 561 O O . ASP A 1 74 ? -1.252 -4.394 14.245 1.00 95.81 74 ASP A O 1
ATOM 565 N N . MET A 1 75 ? -1.042 -4.214 12.023 1.00 95.31 75 MET A N 1
ATOM 566 C CA . MET A 1 75 ? -1.043 -2.745 12.018 1.00 95.31 75 MET A CA 1
ATOM 567 C C . MET A 1 75 ? -2.333 -2.139 12.605 1.00 95.31 75 MET A C 1
ATOM 569 O O . MET A 1 75 ? -2.273 -1.143 13.340 1.00 95.31 75 MET A O 1
ATOM 573 N N . ALA A 1 76 ? -3.493 -2.732 12.308 1.00 95.25 76 ALA A N 1
ATOM 574 C CA . ALA A 1 76 ? -4.780 -2.309 12.858 1.00 95.25 76 ALA A CA 1
ATOM 575 C C . ALA A 1 76 ? -4.856 -2.547 14.377 1.00 95.25 76 ALA A C 1
ATOM 577 O O . ALA A 1 76 ? -5.246 -1.648 15.125 1.00 95.25 76 ALA A O 1
ATOM 578 N N . LEU A 1 77 ? -4.414 -3.718 14.849 1.00 94.69 77 LEU A N 1
ATOM 579 C CA . LEU A 1 77 ? -4.355 -4.054 16.277 1.00 94.69 77 LEU A CA 1
ATOM 580 C C . LEU A 1 77 ? -3.341 -3.191 17.038 1.00 94.69 77 LEU A C 1
ATOM 582 O O . LEU A 1 77 ? -3.582 -2.829 18.190 1.00 94.69 77 LEU A O 1
ATOM 586 N N . ALA A 1 78 ? -2.254 -2.779 16.383 1.00 94.69 78 ALA A N 1
ATOM 587 C CA . ALA A 1 78 ? -1.301 -1.805 16.910 1.00 94.69 78 ALA A CA 1
ATOM 588 C C . ALA A 1 78 ? -1.867 -0.370 16.983 1.00 94.69 78 ALA A C 1
ATOM 590 O O . ALA A 1 78 ? -1.186 0.528 17.480 1.00 94.69 78 ALA A O 1
ATOM 591 N N . ARG A 1 79 ? -3.111 -0.143 16.523 1.00 93.44 79 ARG A N 1
ATOM 592 C CA . ARG A 1 79 ? -3.793 1.166 16.467 1.00 93.44 79 ARG A CA 1
ATOM 593 C C . ARG A 1 79 ? -3.045 2.199 15.620 1.00 93.44 79 ARG A C 1
ATOM 595 O O . ARG A 1 79 ? -3.149 3.398 15.857 1.00 93.44 79 ARG A O 1
ATOM 602 N N . THR A 1 80 ? -2.290 1.724 14.627 1.00 94.31 80 THR A N 1
ATOM 603 C CA . THR A 1 80 ? -1.575 2.582 13.663 1.00 94.31 80 THR A CA 1
ATOM 604 C C . THR A 1 80 ? -2.438 2.966 12.464 1.00 94.31 80 THR A C 1
ATOM 606 O O . THR A 1 80 ? -2.066 3.856 11.705 1.00 94.31 80 THR A O 1
ATOM 609 N N . LEU A 1 81 ? -3.589 2.307 12.305 1.00 95.50 81 LEU A N 1
ATOM 610 C CA . LEU A 1 81 ? -4.562 2.556 11.249 1.00 95.50 81 LEU A CA 1
ATOM 611 C C . LEU A 1 81 ? -5.857 3.094 11.858 1.00 95.50 81 LEU A C 1
ATOM 613 O O . LEU A 1 81 ? -6.328 2.588 12.882 1.00 95.50 81 LEU A O 1
ATOM 617 N N . SER A 1 82 ? -6.440 4.095 11.208 1.00 95.44 82 SER A N 1
ATOM 618 C CA . SER A 1 82 ? -7.791 4.559 11.506 1.00 95.44 82 SER A CA 1
ATOM 619 C C . SER A 1 82 ? -8.838 3.550 11.033 1.00 95.44 82 SER A C 1
ATOM 621 O O . SER A 1 82 ? -8.593 2.733 10.137 1.00 95.44 82 SER A O 1
ATOM 623 N N . VAL A 1 83 ? -10.043 3.647 11.592 1.00 95.25 83 VAL A N 1
ATOM 624 C CA . VAL A 1 83 ? -11.205 2.852 11.171 1.00 95.25 83 VAL A CA 1
ATOM 625 C C . VAL A 1 83 ? -11.493 3.064 9.681 1.00 95.25 83 VAL A C 1
ATOM 627 O O . VAL A 1 83 ? -11.751 2.102 8.966 1.00 95.25 83 VAL A O 1
ATOM 630 N N . GLN A 1 84 ? -11.343 4.293 9.177 1.00 95.06 84 GLN A N 1
ATOM 631 C CA . GLN A 1 84 ? -11.574 4.612 7.764 1.00 95.06 84 GLN A CA 1
ATOM 632 C C . GLN A 1 84 ? -10.594 3.879 6.838 1.00 95.06 84 GLN A C 1
ATOM 634 O O . GLN A 1 84 ? -10.991 3.378 5.784 1.00 95.06 84 GLN A O 1
ATOM 639 N N . THR A 1 85 ? -9.320 3.789 7.226 1.00 95.88 85 THR A N 1
ATOM 640 C CA . THR A 1 85 ? -8.312 3.042 6.461 1.00 95.88 85 THR A CA 1
ATOM 641 C C . THR A 1 85 ? -8.550 1.535 6.543 1.00 95.88 85 THR A C 1
ATOM 643 O O . THR A 1 85 ? -8.416 0.846 5.531 1.00 95.88 85 THR A O 1
ATOM 646 N N . ILE A 1 86 ? -8.948 1.020 7.712 1.00 96.44 86 ILE A N 1
ATOM 647 C CA . ILE A 1 86 ? -9.311 -0.395 7.899 1.00 96.44 86 ILE A CA 1
ATOM 648 C C . ILE A 1 86 ? -10.473 -0.778 6.972 1.00 96.44 86 ILE A C 1
ATOM 650 O O . ILE A 1 86 ? -10.370 -1.771 6.250 1.00 96.44 86 ILE A O 1
ATOM 654 N N . ASP A 1 87 ? -11.532 0.033 6.929 1.00 95.19 87 ASP A N 1
ATOM 655 C CA . ASP A 1 87 ? -12.692 -0.205 6.064 1.00 95.19 87 ASP A CA 1
ATOM 656 C C . ASP A 1 87 ? -12.302 -0.217 4.579 1.00 95.19 87 ASP A C 1
ATOM 658 O O . ASP A 1 87 ? -12.729 -1.095 3.830 1.00 95.19 87 ASP A O 1
ATOM 662 N N . LEU A 1 88 ? -11.430 0.703 4.147 1.00 95.00 88 LEU A N 1
ATOM 663 C CA . LEU A 1 88 ? -10.929 0.723 2.769 1.00 95.00 88 LEU A CA 1
ATOM 664 C C . LEU A 1 88 ? -10.105 -0.517 2.415 1.00 95.00 88 LEU A C 1
ATOM 666 O O . LEU A 1 88 ? -10.231 -1.038 1.305 1.00 95.00 88 LEU A O 1
ATOM 670 N N . LEU A 1 89 ? -9.262 -0.994 3.332 1.00 95.56 89 LEU A N 1
ATOM 671 C CA . LEU A 1 89 ? -8.477 -2.212 3.119 1.00 95.56 89 LEU A CA 1
ATOM 672 C C . LEU A 1 89 ? -9.387 -3.440 2.979 1.00 95.56 89 LEU A C 1
ATOM 674 O O . LEU A 1 89 ? -9.141 -4.283 2.114 1.00 95.56 89 LEU A O 1
ATOM 678 N N . VAL A 1 90 ? -10.454 -3.524 3.781 1.00 94.06 90 VAL A N 1
ATOM 679 C CA . VAL A 1 90 ? -11.458 -4.593 3.662 1.00 94.06 90 VAL A CA 1
ATOM 680 C C . VAL A 1 90 ? -12.241 -4.468 2.357 1.00 94.06 90 VAL A C 1
ATOM 682 O O . VAL A 1 90 ? -12.401 -5.466 1.657 1.00 94.06 90 VAL A O 1
ATOM 685 N N . ASP A 1 91 ? -12.658 -3.261 1.971 1.00 92.00 91 ASP A N 1
ATOM 686 C CA . ASP A 1 91 ? -13.348 -3.023 0.699 1.00 92.00 91 ASP A CA 1
ATOM 687 C C . ASP A 1 91 ? -12.508 -3.510 -0.495 1.00 92.00 91 ASP A C 1
ATOM 689 O O . ASP A 1 91 ? -13.035 -4.173 -1.393 1.00 92.00 91 ASP A O 1
ATOM 693 N N . VAL A 1 92 ? -11.201 -3.217 -0.515 1.00 91.31 92 VAL A N 1
ATOM 694 C CA . VAL A 1 92 ? -10.290 -3.702 -1.570 1.00 91.31 92 VAL A CA 1
ATOM 695 C C . VAL A 1 92 ? -10.136 -5.218 -1.521 1.00 91.31 92 VAL A C 1
ATOM 697 O O . VAL A 1 92 ? -10.184 -5.865 -2.570 1.00 91.31 92 VAL A O 1
ATOM 700 N N . HIS A 1 93 ? -10.008 -5.796 -0.325 1.00 90.50 93 HIS A N 1
ATOM 701 C CA . HIS A 1 93 ? -9.906 -7.243 -0.165 1.00 90.50 93 HIS A CA 1
ATOM 702 C C . HIS A 1 93 ? -11.120 -7.977 -0.748 1.00 90.50 93 HIS A C 1
ATOM 704 O O . HIS A 1 93 ? -10.976 -8.892 -1.562 1.00 90.50 93 HIS A O 1
ATOM 710 N N . GLU A 1 94 ? -12.321 -7.547 -0.367 1.00 88.81 94 GLU A N 1
ATOM 711 C CA . GLU A 1 94 ? -13.582 -8.140 -0.814 1.00 88.81 94 GLU A CA 1
ATOM 712 C C . GLU A 1 94 ? -13.773 -7.964 -2.330 1.00 88.81 94 GLU A C 1
ATOM 714 O O . GLU A 1 94 ? -14.285 -8.857 -3.010 1.00 88.81 94 GLU A O 1
ATOM 719 N N . GLN A 1 95 ? -13.312 -6.844 -2.899 1.00 87.50 95 GLN A N 1
ATOM 720 C CA . GLN A 1 95 ? -13.306 -6.637 -4.352 1.00 87.50 95 GLN A CA 1
ATOM 721 C C . GLN A 1 95 ? -12.405 -7.643 -5.081 1.00 87.50 95 GLN A C 1
ATOM 723 O O . GLN A 1 95 ? -12.812 -8.182 -6.115 1.00 87.50 95 GLN A O 1
ATOM 728 N N . ASP A 1 96 ? -11.213 -7.920 -4.554 1.00 86.00 96 ASP A N 1
ATOM 729 C CA . ASP A 1 96 ? -10.299 -8.911 -5.128 1.00 86.00 96 ASP A CA 1
ATOM 730 C C . ASP A 1 96 ? -10.870 -10.338 -5.036 1.00 86.00 96 ASP A C 1
ATOM 732 O O . ASP A 1 96 ? -10.809 -11.097 -6.010 1.00 86.00 96 ASP A O 1
ATOM 736 N N . LEU A 1 97 ? -11.494 -10.697 -3.908 1.00 84.75 97 LEU A N 1
ATOM 737 C CA . LEU A 1 97 ? -12.185 -11.984 -3.745 1.00 84.75 97 LEU A CA 1
ATOM 738 C C . LEU A 1 97 ? -13.375 -12.127 -4.706 1.00 84.75 97 LEU A C 1
ATOM 740 O O . LEU A 1 97 ? -13.557 -13.171 -5.347 1.00 84.75 97 LEU A O 1
ATOM 744 N N . ALA A 1 98 ? -14.171 -11.067 -4.854 1.00 84.12 98 ALA A N 1
ATOM 745 C CA . ALA A 1 98 ? -15.303 -11.049 -5.772 1.00 84.12 98 ALA A CA 1
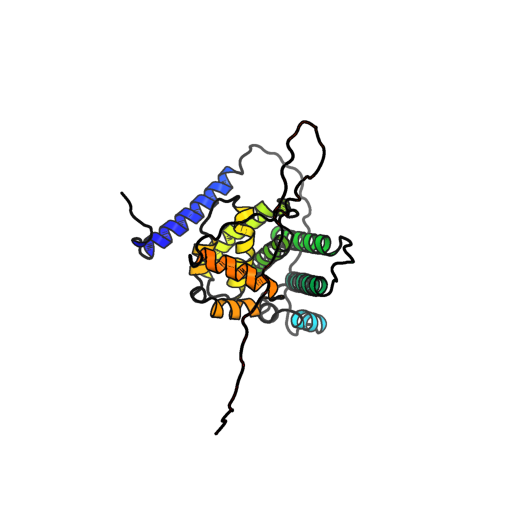ATOM 746 C C . ALA A 1 98 ? -14.853 -11.200 -7.232 1.00 84.12 98 ALA A C 1
ATOM 748 O O . ALA A 1 98 ? -15.506 -11.908 -8.000 1.00 84.12 98 ALA A O 1
ATOM 749 N N . GLN A 1 99 ? -13.728 -10.587 -7.617 1.00 79.31 99 GLN A N 1
ATOM 750 C CA . GLN A 1 99 ? -13.181 -10.717 -8.968 1.00 79.31 99 GLN A CA 1
ATOM 751 C C . GLN A 1 99 ? -12.756 -12.156 -9.289 1.00 79.31 99 GLN A C 1
ATOM 753 O O . GLN A 1 99 ? -12.967 -12.606 -10.412 1.00 79.31 99 GLN A O 1
ATOM 758 N N . ARG A 1 100 ? -12.223 -12.901 -8.314 1.00 75.81 100 ARG A N 1
ATOM 759 C CA . ARG A 1 100 ? -11.872 -14.323 -8.490 1.00 75.81 100 ARG A CA 1
ATOM 760 C C . ARG A 1 100 ? -13.082 -15.222 -8.699 1.00 75.81 100 ARG A C 1
ATOM 762 O O . ARG A 1 100 ? -13.006 -16.212 -9.419 1.00 75.81 100 ARG A O 1
ATOM 769 N N . THR A 1 101 ? -14.187 -14.882 -8.048 1.00 74.25 101 THR A N 1
ATOM 770 C CA . THR A 1 101 ? -15.408 -15.697 -8.064 1.00 74.25 101 THR A CA 1
ATOM 771 C C . THR A 1 101 ? -16.249 -15.445 -9.324 1.00 74.25 101 THR A C 1
ATOM 773 O O . THR A 1 101 ? -17.076 -16.275 -9.700 1.00 74.25 101 THR A O 1
ATOM 776 N N . GLN A 1 102 ? -16.042 -14.318 -10.014 1.00 68.62 102 GLN A N 1
ATOM 777 C CA . GLN A 1 102 ? -16.774 -13.986 -11.237 1.00 68.62 102 GLN A CA 1
ATOM 778 C C . GLN A 1 102 ? -16.289 -14.820 -12.435 1.00 68.62 102 GLN A C 1
ATOM 780 O O . GLN A 1 102 ? -15.149 -14.712 -12.878 1.00 68.62 102 GLN A O 1
ATOM 785 N N . GLN A 1 103 ? -17.194 -15.626 -13.002 1.00 54.38 103 GLN A N 1
ATOM 786 C CA . GLN A 1 103 ? -16.986 -16.298 -14.288 1.00 54.38 103 GLN A CA 1
ATOM 787 C C . GLN A 1 103 ? -16.946 -15.283 -15.451 1.00 54.38 103 GLN A C 1
ATOM 789 O O . GLN A 1 103 ? -17.700 -14.307 -15.440 1.00 54.38 103 GLN A O 1
ATOM 794 N N . PRO A 1 104 ? -16.150 -15.542 -16.507 1.00 55.59 104 PRO A N 1
ATOM 795 C CA . PRO A 1 104 ? -15.888 -14.593 -17.596 1.00 55.59 104 PRO A CA 1
ATOM 796 C C . PRO A 1 104 ? -17.109 -14.184 -18.445 1.00 55.59 104 PRO A C 1
ATOM 798 O O . PRO A 1 104 ? -16.997 -13.248 -19.230 1.00 55.59 104 PRO A O 1
ATOM 801 N N . ASN A 1 105 ? -18.272 -14.830 -18.294 1.00 50.47 105 ASN A N 1
ATOM 802 C CA . ASN A 1 105 ? -19.434 -14.616 -19.169 1.00 50.47 105 ASN A CA 1
ATOM 803 C C . ASN A 1 105 ? -20.461 -13.579 -18.677 1.00 50.47 105 ASN A C 1
ATOM 805 O O . ASN A 1 105 ? -21.343 -13.215 -19.449 1.00 50.47 105 ASN A O 1
ATOM 809 N N . ASN A 1 106 ? -20.349 -13.057 -17.450 1.00 46.59 106 ASN A N 1
ATOM 810 C CA . ASN A 1 106 ? -21.274 -12.040 -16.923 1.00 46.59 106 ASN A CA 1
ATOM 811 C C . ASN A 1 106 ? -20.565 -10.691 -16.728 1.00 46.59 106 ASN A C 1
ATOM 813 O O . ASN A 1 106 ? -20.456 -10.160 -15.624 1.00 46.59 106 ASN A O 1
ATOM 817 N N . SER A 1 107 ? -20.053 -10.121 -17.820 1.00 50.06 107 SER A N 1
ATOM 818 C CA . SER A 1 107 ? -19.375 -8.823 -17.829 1.00 50.06 107 SER A CA 1
ATOM 819 C C . SER A 1 107 ? -20.369 -7.655 -17.835 1.00 50.06 107 SER A C 1
ATOM 821 O O . SER A 1 107 ? -20.496 -6.926 -18.817 1.00 50.06 107 SER A O 1
ATOM 823 N N . THR A 1 108 ? -21.068 -7.431 -16.725 1.00 46.03 108 THR A N 1
ATOM 824 C CA . THR A 1 108 ? -21.670 -6.118 -16.447 1.00 46.03 108 THR A CA 1
ATOM 825 C C . THR A 1 108 ? -20.685 -5.305 -15.619 1.00 46.03 108 THR A C 1
ATOM 827 O O . THR A 1 108 ? -20.455 -5.667 -14.472 1.00 46.03 108 THR A O 1
ATOM 830 N N . SER A 1 109 ? -20.103 -4.262 -16.230 1.00 51.81 109 SER A N 1
ATOM 831 C CA . SER A 1 109 ? -19.422 -3.016 -15.774 1.00 51.81 109 SER A CA 1
ATOM 832 C C . SER A 1 109 ? -19.209 -2.653 -14.275 1.00 51.81 109 SER A C 1
ATOM 834 O O . SER A 1 109 ? -18.917 -1.501 -13.963 1.00 51.81 109 SER A O 1
ATOM 836 N N . SER A 1 110 ? -19.396 -3.561 -13.328 1.00 58.66 110 SER A N 1
ATOM 837 C CA . SER A 1 110 ? -19.485 -3.351 -11.881 1.00 58.66 110 SER A CA 1
ATOM 838 C C . SER A 1 110 ? -18.128 -3.317 -11.157 1.00 58.66 110 SER A C 1
ATOM 840 O O . SER A 1 110 ? -17.921 -2.390 -10.370 1.00 58.66 110 SER A O 1
ATOM 842 N N . PRO A 1 111 ? -17.162 -4.231 -11.416 1.00 61.22 111 PRO A N 1
ATOM 843 C CA . PRO A 1 111 ? -15.925 -4.273 -10.627 1.00 61.22 111 PRO A CA 1
ATOM 844 C C . PRO A 1 111 ? -15.038 -3.040 -10.850 1.00 61.22 111 PRO A C 1
ATOM 846 O O . PRO A 1 111 ? -14.488 -2.498 -9.894 1.00 61.22 111 PRO A O 1
ATOM 849 N N . SER A 1 112 ? -14.967 -2.520 -12.079 1.00 69.19 112 SER A N 1
ATOM 850 C CA . SER A 1 112 ? -14.159 -1.332 -12.392 1.00 69.19 112 SER A CA 1
ATOM 851 C C . SER A 1 112 ? -14.676 -0.060 -11.712 1.00 69.19 112 SER A C 1
ATOM 853 O O . SER A 1 112 ? -13.878 0.761 -11.271 1.00 69.19 112 SER A O 1
ATOM 855 N N . ARG A 1 113 ? -16.003 0.098 -11.571 1.00 77.00 113 ARG A N 1
ATOM 856 C CA . ARG A 1 113 ? -16.600 1.260 -10.886 1.00 77.00 113 ARG A CA 1
ATOM 857 C C . ARG A 1 113 ? -16.347 1.237 -9.383 1.00 77.00 113 ARG A C 1
ATOM 859 O O . ARG A 1 113 ? -16.050 2.279 -8.812 1.00 77.00 113 ARG A O 1
ATOM 866 N N . LYS A 1 114 ? -16.434 0.061 -8.750 1.00 83.06 114 LYS A N 1
ATOM 867 C CA . LYS A 1 114 ? -16.129 -0.083 -7.318 1.00 83.06 114 LYS A CA 1
ATOM 868 C C . LYS A 1 114 ? -14.666 0.256 -7.020 1.00 83.06 114 LYS A C 1
ATOM 870 O O . LYS A 1 114 ? -14.411 0.987 -6.072 1.00 83.06 114 LYS A O 1
ATOM 875 N N . ARG A 1 115 ? -13.734 -0.177 -7.880 1.00 83.56 115 ARG A N 1
ATOM 876 C CA . ARG A 1 115 ? -12.308 0.173 -7.756 1.00 83.56 115 ARG A CA 1
ATOM 877 C C . ARG A 1 115 ? -12.053 1.678 -7.904 1.00 83.56 115 ARG A C 1
ATOM 879 O O . ARG A 1 115 ? -11.280 2.222 -7.125 1.00 83.56 115 ARG A O 1
ATOM 886 N N . LEU A 1 116 ? -12.713 2.348 -8.856 1.00 86.25 116 LEU A N 1
ATOM 887 C CA . LEU A 1 116 ? -12.635 3.813 -9.000 1.00 86.25 116 LEU A CA 1
ATOM 888 C C . LEU A 1 116 ? -13.166 4.533 -7.758 1.00 86.25 116 LEU A C 1
ATOM 890 O O . LEU A 1 116 ? -12.509 5.421 -7.237 1.00 86.25 116 LEU A O 1
ATOM 894 N N . TYR A 1 117 ? -14.308 4.091 -7.233 1.00 89.56 117 TYR A N 1
ATOM 895 C CA . TYR A 1 117 ? -14.873 4.659 -6.012 1.00 89.56 117 TYR A CA 1
ATOM 896 C C . TYR A 1 117 ? -13.930 4.516 -4.806 1.00 89.56 117 TYR A C 1
ATOM 898 O O . TYR A 1 117 ? -13.769 5.453 -4.025 1.00 89.56 117 TYR A O 1
ATOM 906 N N . THR A 1 118 ? -13.268 3.365 -4.660 1.00 91.00 118 THR A N 1
ATOM 907 C CA . THR A 1 118 ? -12.245 3.180 -3.625 1.00 91.00 118 THR A CA 1
ATOM 908 C C . THR A 1 118 ? -11.036 4.090 -3.853 1.00 91.00 118 THR A C 1
ATOM 910 O O . THR A 1 118 ? -10.576 4.715 -2.900 1.00 91.00 118 THR A O 1
ATOM 913 N N . ALA A 1 119 ? -10.551 4.221 -5.093 1.00 91.81 119 ALA A N 1
ATOM 914 C CA . ALA A 1 119 ? -9.458 5.136 -5.429 1.00 91.81 119 ALA A CA 1
ATOM 915 C C . ALA A 1 119 ? -9.814 6.595 -5.084 1.00 91.81 119 ALA A C 1
ATOM 917 O O . ALA A 1 119 ? -9.015 7.299 -4.463 1.00 91.81 119 ALA A O 1
ATOM 918 N N . ASP A 1 120 ? -11.040 7.025 -5.386 1.00 90.88 120 ASP A N 1
ATOM 919 C CA . ASP A 1 120 ? -11.536 8.358 -5.034 1.00 90.88 120 ASP A CA 1
ATOM 920 C C . ASP A 1 120 ? -11.583 8.568 -3.519 1.00 90.88 120 ASP A C 1
ATOM 922 O O . ASP A 1 120 ? -11.168 9.622 -3.038 1.00 90.88 120 ASP A O 1
ATOM 926 N N . LYS A 1 121 ? -12.022 7.568 -2.744 1.00 92.62 121 LYS A N 1
ATOM 927 C CA . LYS A 1 121 ? -11.979 7.638 -1.276 1.00 92.62 121 LYS A CA 1
ATOM 928 C C . LYS A 1 121 ? -10.550 7.729 -0.737 1.00 92.62 121 LYS A C 1
ATOM 930 O O . LYS A 1 121 ? -10.304 8.540 0.153 1.00 92.62 121 LYS A O 1
ATOM 935 N N . CYS A 1 122 ? -9.610 6.939 -1.265 1.00 94.06 122 CYS A N 1
ATOM 936 C CA . CYS A 1 122 ? -8.198 7.040 -0.884 1.00 94.06 122 CYS A CA 1
ATOM 937 C C . CYS A 1 122 ? -7.669 8.454 -1.148 1.00 94.06 122 CYS A C 1
ATOM 939 O O . CYS A 1 122 ? -7.042 9.056 -0.279 1.00 94.06 122 CYS A O 1
ATOM 941 N N . LEU A 1 123 ? -7.974 9.009 -2.324 1.00 93.06 123 LEU A N 1
ATOM 942 C CA . LEU A 1 123 ? -7.569 10.361 -2.687 1.00 93.06 123 LEU A CA 1
ATOM 943 C C . LEU A 1 123 ? -8.205 11.423 -1.780 1.00 93.06 123 LEU A C 1
ATOM 945 O O . LEU A 1 123 ? -7.530 12.377 -1.396 1.00 93.06 123 LEU A O 1
ATOM 949 N N . GLN A 1 124 ? -9.481 11.262 -1.423 1.00 91.19 124 GLN A N 1
ATOM 950 C CA . GLN A 1 124 ? -10.163 12.151 -0.483 1.00 91.19 124 GLN A CA 1
ATOM 951 C C . GLN A 1 124 ? -9.480 12.132 0.885 1.00 91.19 124 GLN A C 1
ATOM 953 O O . GLN A 1 124 ? -9.117 13.202 1.362 1.00 91.19 124 GLN A O 1
ATOM 958 N N . LEU A 1 125 ? -9.211 10.952 1.461 1.00 91.88 125 LEU A N 1
ATOM 959 C CA . LEU A 1 125 ? -8.515 10.835 2.751 1.00 91.88 125 LEU A CA 1
ATOM 960 C C . LEU A 1 125 ? -7.137 11.506 2.738 1.00 91.88 125 LEU A C 1
ATOM 962 O O . LEU A 1 125 ? -6.781 12.205 3.685 1.00 91.88 125 LEU A O 1
ATOM 966 N N . LEU A 1 126 ? -6.380 11.337 1.651 1.00 92.25 126 LEU A N 1
ATOM 967 C CA . LEU A 1 126 ? -5.057 11.949 1.491 1.00 92.25 126 LEU A CA 1
ATOM 968 C C . LEU A 1 126 ? -5.097 13.482 1.402 1.00 92.25 126 LEU A C 1
ATOM 970 O O . LEU A 1 126 ? -4.100 14.129 1.727 1.00 92.25 126 LEU A O 1
ATOM 974 N N . LYS A 1 127 ? -6.219 14.054 0.943 1.00 88.75 127 LYS A N 1
ATOM 975 C CA . LYS A 1 127 ? -6.424 15.504 0.793 1.00 88.75 127 LYS A CA 1
ATOM 976 C C . LYS A 1 127 ? -7.074 16.150 2.017 1.00 88.75 127 LYS A C 1
ATOM 978 O O . LYS A 1 127 ? -6.802 17.311 2.300 1.00 88.75 127 LYS A O 1
ATOM 983 N N . SER A 1 128 ? -7.954 15.434 2.714 1.00 78.81 128 SER A N 1
ATOM 984 C CA . SER A 1 128 ? -8.841 16.014 3.727 1.00 78.81 128 SER A CA 1
ATOM 985 C C . SER A 1 128 ? -8.277 16.024 5.144 1.00 78.81 128 SER A C 1
ATOM 987 O O . SER A 1 128 ? -8.852 16.696 6.005 1.00 78.81 128 SER A O 1
ATOM 989 N N . THR A 1 129 ? -7.215 15.259 5.423 1.00 72.94 129 THR A N 1
ATOM 990 C CA . THR A 1 129 ? -6.825 14.976 6.808 1.00 72.94 129 THR A CA 1
ATOM 991 C C . THR A 1 129 ? -5.319 15.007 7.042 1.00 72.94 129 THR A C 1
ATOM 993 O O . THR A 1 129 ? -4.533 14.484 6.257 1.00 72.94 129 THR A O 1
ATOM 996 N N . SER A 1 130 ? -4.921 15.572 8.188 1.00 81.38 130 SER A N 1
ATOM 997 C CA . SER A 1 130 ? -3.584 15.391 8.757 1.00 81.38 130 SER A CA 1
ATOM 998 C C . SER A 1 130 ? -3.465 13.962 9.295 1.00 81.38 130 SER A C 1
ATOM 1000 O O . SER A 1 130 ? -3.836 13.675 10.433 1.00 81.38 130 SER A O 1
ATOM 1002 N N . MET A 1 131 ? -3.056 13.047 8.419 1.00 89.38 131 MET A N 1
ATOM 1003 C CA . MET A 1 131 ? -2.861 11.627 8.703 1.00 89.38 131 MET A CA 1
ATOM 1004 C C . MET A 1 131 ? -1.403 11.367 9.122 1.00 89.38 131 MET A C 1
ATOM 1006 O O . MET A 1 131 ? -0.499 11.953 8.518 1.00 89.38 131 MET A O 1
ATOM 1010 N N . PRO A 1 132 ? -1.136 10.481 10.102 1.00 92.00 132 PRO A N 1
ATOM 1011 C CA . PRO A 1 132 ? 0.215 10.036 10.419 1.00 92.00 132 PRO A CA 1
ATOM 1012 C C . PRO A 1 132 ? 0.919 9.472 9.181 1.00 92.00 132 PRO A C 1
ATOM 1014 O O . PRO A 1 132 ? 0.313 8.750 8.390 1.00 92.00 132 PRO A O 1
ATOM 1017 N N . GLU A 1 133 ? 2.215 9.749 9.037 1.00 92.19 133 GLU A N 1
ATOM 1018 C CA . GLU A 1 133 ? 2.989 9.333 7.859 1.00 92.19 133 GLU A CA 1
ATOM 1019 C C . GLU A 1 133 ? 2.899 7.828 7.533 1.00 92.19 133 GLU A C 1
ATOM 1021 O O . GLU A 1 133 ? 2.683 7.514 6.361 1.00 92.19 133 GLU A O 1
ATOM 1026 N N . PRO A 1 134 ? 2.987 6.883 8.500 1.00 92.75 134 PRO A N 1
ATOM 1027 C CA . PRO A 1 134 ? 2.876 5.460 8.182 1.00 92.75 134 PRO A CA 1
ATOM 1028 C C . PRO A 1 134 ? 1.535 5.116 7.525 1.00 92.75 134 PRO A C 1
ATOM 1030 O O . PRO A 1 134 ? 1.495 4.418 6.516 1.00 92.75 134 PRO A O 1
ATOM 1033 N N . GLU A 1 135 ? 0.434 5.641 8.064 1.00 95.00 135 GLU A N 1
ATOM 1034 C CA . GLU A 1 135 ? -0.906 5.411 7.526 1.00 95.00 135 GLU A CA 1
ATOM 1035 C C . GLU A 1 135 ? -1.089 6.104 6.172 1.00 95.00 135 GLU A C 1
ATOM 1037 O O . GLU A 1 135 ? -1.627 5.506 5.240 1.00 95.00 135 GLU A O 1
ATOM 1042 N N . ARG A 1 136 ? -0.548 7.319 6.013 1.00 94.56 136 ARG A N 1
ATOM 1043 C CA . ARG A 1 136 ? -0.548 8.043 4.735 1.00 94.56 136 ARG A CA 1
ATOM 1044 C C . ARG A 1 136 ? 0.123 7.223 3.636 1.00 94.56 136 ARG A C 1
ATOM 1046 O O . ARG A 1 136 ? -0.412 7.131 2.532 1.00 94.56 136 ARG A O 1
ATOM 1053 N N . MET A 1 137 ? 1.258 6.591 3.937 1.00 95.25 137 MET A N 1
ATOM 1054 C CA . MET A 1 137 ? 1.953 5.721 2.986 1.00 95.25 137 MET A CA 1
ATOM 1055 C C . MET A 1 137 ? 1.135 4.465 2.651 1.00 95.25 137 MET A C 1
ATOM 1057 O O . MET A 1 137 ? 1.126 4.040 1.496 1.00 95.25 137 MET A O 1
ATOM 1061 N N . ILE A 1 138 ? 0.394 3.905 3.614 1.00 96.12 138 ILE A N 1
ATOM 1062 C CA . ILE A 1 138 ? -0.522 2.774 3.376 1.00 96.12 138 ILE A CA 1
ATOM 1063 C C . ILE A 1 138 ? -1.663 3.182 2.447 1.00 96.12 138 ILE A C 1
ATOM 1065 O O . ILE A 1 138 ? -1.911 2.491 1.460 1.00 96.12 138 ILE A O 1
ATOM 1069 N N . VAL A 1 139 ? -2.322 4.313 2.708 1.00 96.25 139 VAL A N 1
ATOM 1070 C CA . VAL A 1 139 ? -3.412 4.816 1.855 1.00 96.25 139 VAL A CA 1
ATOM 1071 C C . VAL A 1 139 ? -2.896 5.178 0.461 1.00 96.25 139 VAL A C 1
ATOM 1073 O O . VAL A 1 139 ? -3.556 4.877 -0.533 1.00 96.25 139 VAL A O 1
ATOM 1076 N N . GLY A 1 140 ? -1.690 5.744 0.360 1.00 95.56 140 GLY A N 1
ATOM 1077 C CA . GLY A 1 140 ? -1.021 5.981 -0.919 1.00 95.56 140 GLY A CA 1
ATOM 1078 C C . GLY A 1 140 ? -0.712 4.687 -1.679 1.00 95.56 140 GLY A C 1
ATOM 1079 O O . GLY A 1 140 ? -0.995 4.588 -2.874 1.00 95.56 140 GLY A O 1
ATOM 1080 N N . GLY A 1 141 ? -0.209 3.663 -0.985 1.00 95.31 141 GLY A N 1
ATOM 1081 C CA . GLY A 1 141 ? -0.022 2.322 -1.542 1.00 95.31 141 GLY A CA 1
ATOM 1082 C C . GLY A 1 141 ? -1.336 1.681 -1.988 1.00 95.31 141 GLY A C 1
ATOM 1083 O O . GLY A 1 141 ? -1.383 1.064 -3.048 1.00 95.31 141 GLY A O 1
ATOM 1084 N N . LEU A 1 142 ? -2.425 1.889 -1.244 1.00 95.44 142 LEU A N 1
ATOM 1085 C CA . LEU A 1 142 ? -3.763 1.407 -1.591 1.00 95.44 142 LEU A CA 1
ATOM 1086 C C . LEU A 1 142 ? -4.330 2.106 -2.833 1.00 95.44 142 LEU A C 1
ATOM 1088 O O . LEU A 1 142 ? -4.920 1.456 -3.700 1.00 95.44 142 LEU A O 1
ATOM 1092 N N . LEU A 1 143 ? -4.103 3.414 -2.966 1.00 95.06 143 LEU A N 1
ATOM 1093 C CA . LEU A 1 143 ? -4.430 4.160 -4.180 1.00 95.06 143 LEU A CA 1
ATOM 1094 C C . LEU A 1 143 ? -3.657 3.600 -5.383 1.00 95.06 143 LEU A C 1
ATOM 1096 O O . LEU A 1 143 ? -4.256 3.270 -6.406 1.00 95.06 143 LEU A O 1
ATOM 1100 N N . ALA A 1 144 ? -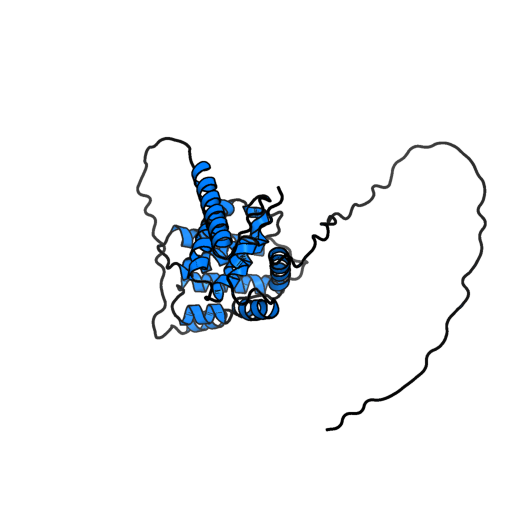2.344 3.400 -5.246 1.00 93.62 144 ALA A N 1
ATOM 1101 C CA . ALA A 1 144 ? -1.539 2.765 -6.289 1.00 93.62 144 ALA A CA 1
ATOM 1102 C C . ALA A 1 144 ? -2.058 1.353 -6.620 1.00 93.62 144 ALA A C 1
ATOM 1104 O O . ALA A 1 144 ? -2.224 1.003 -7.790 1.00 93.62 144 ALA A O 1
ATOM 1105 N N . TYR A 1 145 ? -2.403 0.561 -5.601 1.00 92.56 145 TYR A N 1
ATOM 1106 C CA . TYR A 1 145 ? -2.923 -0.795 -5.756 1.00 92.56 145 TYR A CA 1
ATOM 1107 C C . TYR A 1 145 ? -4.258 -0.850 -6.519 1.00 92.56 145 TYR A C 1
ATOM 1109 O O . TYR A 1 145 ? -4.479 -1.713 -7.380 1.00 92.56 145 TYR A O 1
ATOM 1117 N N . THR A 1 146 ? -5.169 0.071 -6.218 1.00 90.94 146 THR A N 1
ATOM 1118 C CA . THR A 1 146 ? -6.485 0.139 -6.867 1.00 90.94 146 THR A CA 1
ATOM 1119 C C . THR A 1 146 ? -6.371 0.604 -8.318 1.00 90.94 146 THR A C 1
ATOM 1121 O O . THR A 1 146 ? -6.998 -0.001 -9.194 1.00 90.94 146 THR A O 1
ATOM 1124 N N . VAL A 1 147 ? -5.508 1.587 -8.599 1.00 89.81 147 VAL A N 1
ATOM 1125 C CA . VAL A 1 147 ? -5.249 2.098 -9.956 1.00 89.81 147 VAL A CA 1
ATOM 1126 C C . VAL A 1 147 ? -4.518 1.067 -10.824 1.00 89.81 147 VAL A C 1
ATOM 1128 O O . VAL A 1 147 ? -4.949 0.806 -11.950 1.00 89.81 147 VAL A O 1
ATOM 1131 N N . GLN A 1 148 ? -3.472 0.397 -10.313 1.00 87.75 148 GLN A N 1
ATOM 1132 C CA . GLN A 1 148 ? -2.745 -0.630 -11.089 1.00 87.75 148 GLN A CA 1
ATOM 1133 C C . GLN A 1 148 ? -3.640 -1.805 -11.488 1.00 87.75 148 GLN A C 1
ATOM 1135 O O . GLN A 1 148 ? -3.389 -2.466 -12.498 1.00 87.75 148 GLN A O 1
ATOM 1140 N N . SER A 1 149 ? -4.691 -2.053 -10.700 1.00 84.00 149 SER A N 1
ATOM 1141 C CA . SER A 1 149 ? -5.623 -3.148 -10.930 1.00 84.00 149 SER A CA 1
ATOM 1142 C C . SER A 1 149 ? -6.549 -2.935 -12.120 1.00 84.00 149 SER A C 1
ATOM 1144 O O . SER A 1 149 ? -7.207 -3.881 -12.556 1.00 84.00 149 SER A O 1
ATOM 1146 N N . GLN A 1 150 ? -6.579 -1.727 -12.675 1.00 81.25 150 GLN A N 1
ATOM 1147 C CA . GLN A 1 150 ? -7.280 -1.446 -13.915 1.00 81.25 150 GLN A CA 1
ATOM 1148 C C . GLN A 1 150 ? -6.457 -1.909 -15.126 1.00 81.25 150 GLN A C 1
ATOM 1150 O O . GLN A 1 150 ? -5.225 -1.767 -15.133 1.00 81.25 150 GLN A O 1
ATOM 1155 N N . PRO A 1 151 ? -7.120 -2.418 -16.184 1.00 76.81 151 PRO A N 1
ATOM 1156 C CA . PRO A 1 151 ? -6.460 -2.697 -17.453 1.00 76.81 151 PRO A CA 1
ATOM 1157 C C . PRO A 1 151 ? -5.706 -1.453 -17.943 1.00 76.81 151 PRO A C 1
ATOM 1159 O O . PRO A 1 151 ? -6.272 -0.363 -17.865 1.00 76.81 151 PRO A O 1
ATOM 1162 N N . PRO A 1 152 ? -4.487 -1.581 -18.501 1.00 75.50 152 PRO A N 1
ATOM 1163 C CA . PRO A 1 152 ? -3.704 -0.432 -18.963 1.00 75.50 152 PRO A CA 1
ATOM 1164 C C . PRO A 1 15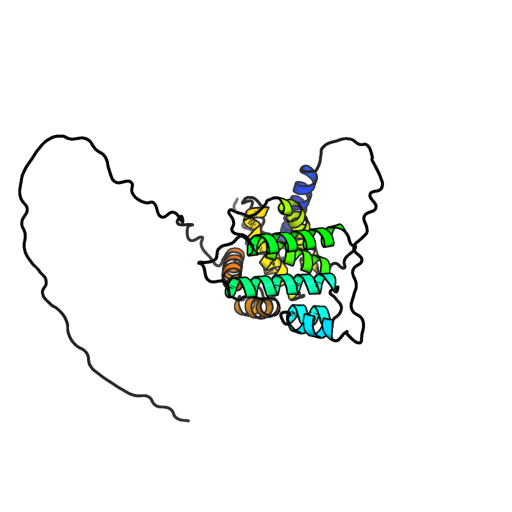2 ? -4.469 0.505 -19.909 1.00 75.50 152 PRO A C 1
ATOM 1166 O O . PRO A 1 152 ? -4.338 1.716 -19.806 1.00 75.50 152 PRO A O 1
ATOM 1169 N N . ALA A 1 153 ? -5.331 -0.048 -20.770 1.00 72.19 153 ALA A N 1
ATOM 1170 C CA . ALA A 1 153 ? -6.164 0.716 -21.704 1.00 72.19 153 ALA A CA 1
ATOM 1171 C C . ALA A 1 153 ? -7.279 1.547 -21.037 1.00 72.19 153 ALA A C 1
ATOM 1173 O O . ALA A 1 153 ? -7.882 2.395 -21.686 1.00 72.19 153 ALA A O 1
ATOM 1174 N N . SER A 1 154 ? -7.592 1.281 -19.768 1.00 74.50 154 SER A N 1
ATOM 1175 C CA . SER A 1 154 ? -8.655 1.948 -19.006 1.00 74.50 154 SER A CA 1
ATOM 1176 C C . SER A 1 154 ? -8.121 2.767 -17.830 1.00 74.50 154 SER A C 1
ATOM 1178 O O . SER A 1 154 ? -8.926 3.295 -17.066 1.00 74.50 154 SER A O 1
ATOM 1180 N N . ARG A 1 155 ? -6.794 2.861 -17.665 1.00 78.69 155 ARG A N 1
ATOM 1181 C CA . ARG A 1 155 ? -6.181 3.660 -16.600 1.00 78.69 155 ARG A CA 1
ATOM 1182 C C . ARG A 1 155 ? -6.392 5.139 -16.885 1.00 78.69 155 ARG A C 1
ATOM 1184 O O . ARG A 1 155 ? -6.079 5.631 -17.967 1.00 78.69 155 ARG A O 1
ATOM 1191 N N . THR A 1 156 ? -6.947 5.834 -15.905 1.00 78.44 156 THR A N 1
ATOM 1192 C CA . THR A 1 156 ? -7.200 7.271 -15.980 1.00 78.44 156 THR A CA 1
ATOM 1193 C C . THR A 1 156 ? -5.973 8.039 -15.506 1.00 78.44 156 THR A C 1
ATOM 1195 O O . THR A 1 156 ? -5.473 7.741 -14.425 1.00 78.44 156 THR A O 1
ATOM 1198 N N . THR A 1 157 ? -5.584 9.101 -16.212 1.00 85.12 157 THR A N 1
ATOM 1199 C CA . THR A 1 157 ? -4.489 9.998 -15.789 1.00 85.12 157 THR A CA 1
ATOM 1200 C C . THR A 1 157 ? -4.868 10.917 -14.619 1.00 85.12 157 THR A C 1
ATOM 1202 O O . THR A 1 157 ? -4.065 11.715 -14.146 1.00 85.12 157 THR A O 1
ATOM 1205 N N . PHE A 1 158 ? -6.117 10.840 -14.147 1.00 87.06 158 PHE A N 1
ATOM 1206 C CA . PHE A 1 158 ? -6.660 11.685 -13.082 1.00 87.06 158 PHE A CA 1
ATOM 1207 C C . PHE A 1 158 ? -5.889 11.560 -11.757 1.00 87.06 158 PHE A C 1
ATOM 1209 O O . PHE A 1 158 ? -5.777 12.532 -11.015 1.00 87.06 158 PHE A O 1
ATOM 1216 N N . TYR A 1 159 ? -5.340 10.378 -11.465 1.00 89.75 159 TYR A N 1
ATOM 1217 C CA . TYR A 1 159 ? -4.611 10.120 -10.222 1.00 89.75 159 TYR A CA 1
ATOM 1218 C C . TYR A 1 159 ? -3.104 10.395 -10.337 1.00 89.75 159 TYR A C 1
ATOM 1220 O O . TYR A 1 159 ? -2.420 10.387 -9.312 1.00 89.75 159 TYR A O 1
ATOM 1228 N N . ASP A 1 160 ? -2.583 10.653 -11.542 1.00 89.69 160 ASP A N 1
ATOM 1229 C CA . ASP A 1 160 ? -1.142 10.661 -11.829 1.00 89.69 160 ASP A CA 1
ATOM 1230 C C . ASP A 1 160 ? -0.390 11.694 -10.996 1.00 89.69 160 ASP A C 1
ATOM 1232 O O . ASP A 1 160 ? 0.638 11.376 -10.406 1.00 89.69 160 ASP A O 1
ATOM 1236 N N . GLU A 1 161 ? -0.917 12.914 -10.885 1.00 88.56 161 GLU A N 1
ATOM 1237 C CA . GLU A 1 161 ? -0.281 13.982 -10.106 1.00 88.56 161 GLU A CA 1
ATOM 1238 C C . GLU A 1 161 ? -0.159 13.602 -8.623 1.00 88.56 161 GLU A C 1
ATOM 1240 O O . GLU A 1 161 ? 0.902 13.742 -8.012 1.00 88.56 161 GLU A O 1
ATOM 1245 N N . SER A 1 162 ? -1.231 13.048 -8.049 1.00 90.50 162 SER A N 1
ATOM 1246 C CA . SER A 1 162 ? -1.250 12.634 -6.642 1.00 90.50 162 SER A CA 1
ATOM 1247 C C . SER A 1 162 ? -0.349 11.424 -6.399 1.00 90.50 162 SER A C 1
ATOM 1249 O O . SER A 1 162 ? 0.391 11.394 -5.417 1.00 90.50 162 SER A O 1
ATOM 1251 N N . LEU A 1 163 ? -0.351 10.454 -7.316 1.00 92.12 163 LEU A N 1
ATOM 1252 C CA . LEU A 1 163 ? 0.541 9.296 -7.274 1.00 92.12 163 LEU A CA 1
ATOM 1253 C C . LEU A 1 163 ? 2.011 9.704 -7.422 1.00 92.12 163 LEU A C 1
ATOM 1255 O O . LEU A 1 163 ? 2.858 9.163 -6.718 1.00 92.12 163 LEU A O 1
ATOM 1259 N N . MET A 1 164 ? 2.320 10.681 -8.273 1.00 90.06 164 MET A N 1
ATOM 1260 C CA . MET A 1 164 ? 3.676 11.211 -8.439 1.00 90.06 164 MET A CA 1
ATOM 1261 C C . MET A 1 164 ? 4.156 11.979 -7.207 1.00 90.06 164 MET A C 1
ATOM 1263 O O . MET A 1 164 ? 5.319 11.840 -6.826 1.00 90.06 164 MET A O 1
ATOM 1267 N N . SER A 1 165 ? 3.282 12.753 -6.555 1.00 90.62 165 SER A N 1
ATOM 1268 C CA . SER A 1 165 ? 3.593 13.376 -5.260 1.00 90.62 165 SER A CA 1
ATOM 1269 C C . SER A 1 165 ? 3.903 12.317 -4.201 1.00 90.62 165 SER A C 1
ATOM 1271 O O . SER A 1 165 ? 4.955 12.362 -3.564 1.00 90.62 165 SER A O 1
ATOM 1273 N N . LEU A 1 166 ? 3.034 11.309 -4.068 1.00 92.00 166 LEU A N 1
ATOM 1274 C CA . LEU A 1 166 ? 3.219 10.209 -3.120 1.00 92.00 166 LEU A CA 1
ATOM 1275 C C . LEU A 1 166 ? 4.480 9.395 -3.402 1.00 92.00 166 LEU A C 1
ATOM 1277 O O . LEU A 1 166 ? 5.141 8.965 -2.465 1.00 92.00 166 LEU A O 1
ATOM 1281 N N . LEU A 1 167 ? 4.836 9.193 -4.671 1.00 89.94 167 LEU A N 1
ATOM 1282 C CA . LEU A 1 167 ? 6.061 8.497 -5.056 1.00 89.94 167 LEU A CA 1
ATOM 1283 C C . LEU A 1 167 ? 7.309 9.242 -4.555 1.00 89.94 167 LEU A C 1
ATOM 1285 O O . LEU A 1 167 ? 8.244 8.619 -4.047 1.00 89.94 167 LEU A O 1
ATOM 1289 N N . ALA A 1 168 ? 7.307 10.575 -4.652 1.00 87.06 168 ALA A N 1
ATOM 1290 C CA . ALA A 1 168 ? 8.368 11.426 -4.112 1.00 87.06 168 ALA A CA 1
ATOM 1291 C C . ALA A 1 168 ? 8.472 11.303 -2.587 1.00 87.06 168 ALA A C 1
ATOM 1293 O O . ALA A 1 168 ? 9.566 11.123 -2.047 1.00 87.06 168 ALA A O 1
ATOM 1294 N N . GLU A 1 169 ? 7.332 11.389 -1.901 1.00 90.56 169 GLU A N 1
ATOM 1295 C CA . GLU A 1 169 ? 7.246 11.263 -0.443 1.00 90.56 169 GLU A CA 1
ATOM 1296 C C . GLU A 1 169 ? 7.704 9.876 0.020 1.00 90.56 169 GLU A C 1
ATOM 1298 O O . GLU A 1 169 ? 8.506 9.759 0.945 1.00 90.56 169 GLU A O 1
ATOM 1303 N N . LEU A 1 170 ? 7.279 8.824 -0.682 1.00 90.62 170 LEU A N 1
ATOM 1304 C CA . LEU A 1 170 ? 7.661 7.442 -0.416 1.00 90.62 170 LEU A CA 1
ATOM 1305 C C . LEU A 1 170 ? 9.174 7.240 -0.528 1.00 90.62 170 LEU A C 1
ATOM 1307 O O . LEU A 1 170 ? 9.751 6.534 0.301 1.00 90.62 170 LEU A O 1
ATOM 1311 N N . ALA A 1 171 ? 9.830 7.865 -1.512 1.00 86.31 171 ALA A N 1
ATOM 1312 C CA . ALA A 1 171 ? 11.285 7.802 -1.660 1.00 86.31 171 ALA A CA 1
ATOM 1313 C C . ALA A 1 171 ? 12.003 8.316 -0.404 1.00 86.31 171 ALA A C 1
ATOM 1315 O O . ALA A 1 171 ? 12.946 7.692 0.088 1.00 86.31 171 ALA A O 1
ATOM 1316 N N . GLN A 1 172 ? 11.530 9.445 0.130 1.00 87.31 172 GLN A N 1
ATOM 1317 C CA . GLN A 1 172 ? 12.090 10.069 1.327 1.00 87.31 172 GLN A CA 1
ATOM 1318 C C . GLN A 1 172 ? 11.753 9.260 2.581 1.00 87.31 172 GLN A C 1
ATOM 1320 O O . GLN A 1 172 ? 12.636 8.972 3.387 1.00 87.31 172 GLN A O 1
ATOM 1325 N N . TYR A 1 173 ? 10.502 8.827 2.722 1.00 89.50 173 TYR A N 1
ATOM 1326 C CA . TYR A 1 173 ? 10.046 8.074 3.884 1.00 89.50 173 TYR A CA 1
ATOM 1327 C C . TYR A 1 173 ? 10.736 6.709 3.996 1.00 89.50 173 TYR A C 1
ATOM 1329 O O . TYR A 1 173 ? 11.182 6.313 5.077 1.00 89.50 173 TYR A O 1
ATOM 1337 N N . THR A 1 174 ? 10.899 6.009 2.869 1.00 87.75 174 THR A N 1
ATOM 1338 C CA . THR A 1 174 ? 11.580 4.706 2.822 1.00 87.75 174 THR A CA 1
ATOM 1339 C C . THR A 1 174 ? 13.051 4.826 3.203 1.00 87.75 174 THR A C 1
ATOM 1341 O O . THR A 1 174 ? 13.597 3.907 3.806 1.00 87.75 174 THR A O 1
ATOM 1344 N N . PHE A 1 175 ? 13.698 5.964 2.928 1.00 84.56 175 PHE A N 1
ATOM 1345 C CA . PHE A 1 175 ? 15.090 6.183 3.322 1.00 84.56 175 PHE A CA 1
ATOM 1346 C C . PHE A 1 175 ? 15.301 6.034 4.836 1.00 84.56 175 PHE A C 1
ATOM 1348 O O . PHE A 1 175 ? 16.311 5.471 5.258 1.00 84.56 175 PHE A O 1
ATOM 1355 N N . PHE A 1 176 ? 14.338 6.487 5.643 1.00 86.81 176 PHE A N 1
ATOM 1356 C CA . PHE A 1 176 ? 14.412 6.423 7.104 1.00 86.81 176 PHE A CA 1
ATOM 1357 C C . PHE A 1 176 ? 13.756 5.171 7.694 1.00 86.81 176 PHE A C 1
ATOM 1359 O O . PHE A 1 176 ? 14.170 4.722 8.759 1.00 86.81 176 PHE A O 1
ATOM 1366 N N . ASN A 1 177 ? 12.775 4.585 7.002 1.00 87.94 177 ASN A N 1
ATOM 1367 C CA . ASN A 1 177 ? 11.901 3.551 7.564 1.00 87.94 177 ASN A CA 1
ATOM 1368 C C . ASN A 1 177 ? 11.981 2.192 6.843 1.00 87.94 177 ASN A C 1
ATOM 1370 O O . ASN A 1 177 ? 11.104 1.358 7.037 1.00 87.94 177 ASN A O 1
ATOM 1374 N N . TYR A 1 178 ? 13.018 1.936 6.035 1.00 83.12 178 TYR A N 1
ATOM 1375 C CA . TYR A 1 178 ? 13.170 0.739 5.179 1.00 83.12 178 TYR A CA 1
ATOM 1376 C C . TYR A 1 178 ? 13.041 -0.629 5.881 1.00 83.12 178 TYR A C 1
ATOM 1378 O O . TYR A 1 178 ? 12.967 -1.658 5.210 1.00 83.12 178 TYR A O 1
ATOM 1386 N N . GLU A 1 179 ? 13.054 -0.685 7.212 1.00 84.88 179 GLU A N 1
ATOM 1387 C CA . GLU A 1 179 ? 12.833 -1.922 7.966 1.00 84.88 179 GLU A CA 1
ATOM 1388 C C . GLU A 1 179 ? 11.348 -2.283 8.104 1.00 84.88 179 GLU A C 1
ATOM 1390 O O . GLU A 1 179 ? 11.034 -3.448 8.349 1.00 84.88 179 GLU A O 1
ATOM 1395 N N . HIS A 1 180 ? 10.435 -1.323 7.911 1.00 88.88 180 HIS A N 1
ATOM 1396 C CA . HIS A 1 180 ? 9.006 -1.551 8.087 1.00 88.88 180 HIS A CA 1
ATOM 1397 C C . HIS A 1 180 ? 8.448 -2.453 6.965 1.00 88.88 180 HIS A C 1
ATOM 1399 O O . HIS A 1 180 ? 8.474 -2.057 5.794 1.00 88.88 180 HIS A O 1
ATOM 1405 N N . PRO A 1 181 ? 7.900 -3.645 7.282 1.00 89.44 181 PRO A N 1
ATOM 1406 C CA . PRO A 1 181 ? 7.471 -4.629 6.282 1.00 89.44 181 PRO A CA 1
ATOM 1407 C C . PRO A 1 181 ? 6.450 -4.105 5.266 1.00 89.44 181 PRO A C 1
ATOM 1409 O O . PRO A 1 181 ? 6.528 -4.430 4.081 1.00 89.44 181 PRO A O 1
ATOM 1412 N N . SER A 1 182 ? 5.527 -3.243 5.702 1.00 93.31 182 SER A N 1
ATOM 1413 C CA . SER A 1 182 ? 4.485 -2.693 4.827 1.00 93.31 182 SER A CA 1
ATOM 1414 C C . SER A 1 182 ? 5.029 -1.785 3.719 1.00 93.31 182 SER A C 1
ATOM 1416 O O . SER A 1 182 ? 4.425 -1.702 2.652 1.00 93.31 182 SER A O 1
ATOM 1418 N N . LEU A 1 183 ? 6.190 -1.146 3.914 1.00 92.69 183 LEU A N 1
ATOM 1419 C CA . LEU A 1 183 ? 6.797 -0.311 2.874 1.00 92.69 183 LEU A CA 1
ATOM 1420 C C . LEU A 1 183 ? 7.236 -1.134 1.676 1.00 92.69 183 LEU A C 1
ATOM 1422 O O . LEU A 1 183 ? 7.168 -0.645 0.553 1.00 92.69 183 LEU A O 1
ATOM 1426 N N . LEU A 1 184 ? 7.621 -2.393 1.893 1.00 92.00 184 LEU A N 1
ATOM 1427 C CA . LEU A 1 184 ? 7.916 -3.295 0.791 1.00 92.00 184 LEU A CA 1
ATOM 1428 C C . LEU A 1 184 ? 6.675 -3.474 -0.090 1.00 92.00 184 LEU A C 1
ATOM 1430 O O . LEU A 1 184 ? 6.763 -3.326 -1.305 1.00 92.00 184 LEU A O 1
ATOM 1434 N N . TRP A 1 185 ? 5.512 -3.721 0.520 1.00 93.69 185 TRP A N 1
ATOM 1435 C CA . TRP A 1 185 ? 4.239 -3.832 -0.195 1.00 93.69 185 TRP A CA 1
ATOM 1436 C C . TRP A 1 185 ? 3.886 -2.539 -0.943 1.00 93.69 185 TRP A C 1
ATOM 1438 O O . TRP A 1 185 ? 3.549 -2.592 -2.127 1.00 93.69 185 TRP A O 1
ATOM 1448 N N . ILE A 1 186 ? 4.046 -1.376 -0.303 1.00 94.12 186 ILE A N 1
ATOM 1449 C CA . ILE A 1 186 ? 3.770 -0.068 -0.921 1.00 94.12 186 ILE A CA 1
ATOM 1450 C C . ILE A 1 186 ? 4.674 0.156 -2.141 1.00 94.12 186 ILE A C 1
ATOM 1452 O O . ILE A 1 186 ? 4.187 0.474 -3.225 1.00 94.12 186 ILE A O 1
ATOM 1456 N N . VAL A 1 187 ? 5.982 -0.072 -2.002 1.00 92.25 187 VAL A N 1
ATOM 1457 C CA . VAL A 1 187 ? 6.956 0.075 -3.096 1.00 92.25 187 VAL A CA 1
ATOM 1458 C C . VAL A 1 187 ? 6.621 -0.855 -4.264 1.00 92.25 187 VAL A C 1
ATOM 1460 O O . VAL A 1 187 ? 6.690 -0.430 -5.419 1.00 92.25 187 VAL A O 1
ATOM 1463 N N . MET A 1 188 ? 6.179 -2.088 -3.992 1.00 91.50 188 MET A N 1
ATOM 1464 C CA . MET A 1 188 ? 5.720 -2.997 -5.047 1.00 91.50 188 MET A CA 1
ATOM 1465 C C . MET A 1 188 ? 4.454 -2.496 -5.754 1.00 91.50 188 MET A C 1
ATOM 1467 O O . MET A 1 188 ? 4.362 -2.631 -6.975 1.00 91.50 188 MET A O 1
ATOM 1471 N N . CYS A 1 189 ? 3.516 -1.859 -5.047 1.00 92.31 189 CYS A N 1
ATOM 1472 C CA . CYS A 1 189 ? 2.333 -1.252 -5.672 1.00 92.31 189 CYS A CA 1
ATOM 1473 C C . CYS A 1 189 ? 2.704 -0.129 -6.652 1.00 92.31 189 CYS A C 1
ATOM 1475 O O . CYS A 1 189 ? 2.101 -0.013 -7.717 1.00 92.31 189 CYS A O 1
ATOM 1477 N N . PHE A 1 190 ? 3.723 0.672 -6.331 1.00 90.62 190 PHE A N 1
ATOM 1478 C CA . PHE A 1 190 ? 4.208 1.723 -7.229 1.00 90.62 190 PHE A CA 1
ATOM 1479 C C . PHE A 1 190 ? 5.057 1.189 -8.389 1.00 90.62 190 PHE A C 1
ATOM 1481 O O . PHE A 1 190 ? 5.055 1.787 -9.463 1.00 90.62 190 PHE A O 1
ATOM 1488 N N . SER A 1 191 ? 5.735 0.051 -8.216 1.00 87.81 191 SER A N 1
ATOM 1489 C CA . SER A 1 191 ? 6.614 -0.533 -9.243 1.00 87.81 191 SER A CA 1
ATOM 1490 C C . SER A 1 191 ? 5.911 -0.782 -10.580 1.00 87.81 191 SER A C 1
ATOM 1492 O O . SER A 1 191 ? 6.445 -0.460 -11.636 1.00 87.81 191 SER A O 1
ATOM 1494 N N . VAL A 1 192 ? 4.669 -1.268 -10.533 1.00 84.50 192 VAL A N 1
ATOM 1495 C CA . VAL A 1 192 ? 3.857 -1.586 -11.719 1.00 84.50 192 VAL A CA 1
ATOM 1496 C C . VAL A 1 192 ? 3.308 -0.324 -12.392 1.00 84.50 192 VAL A C 1
ATOM 1498 O O . VAL A 1 192 ? 2.981 -0.333 -13.581 1.00 84.50 192 VAL A O 1
ATOM 1501 N N . LEU A 1 193 ? 3.184 0.771 -11.638 1.00 86.50 193 LEU A N 1
ATOM 1502 C CA . LEU A 1 193 ? 2.724 2.061 -12.148 1.00 86.50 193 LEU A CA 1
ATOM 1503 C C . LEU A 1 193 ? 3.860 2.939 -12.663 1.00 86.50 193 LEU A C 1
ATOM 1505 O O . LEU A 1 193 ? 3.577 3.905 -13.367 1.00 86.50 193 LEU A O 1
ATOM 1509 N N . GLN A 1 194 ? 5.116 2.618 -12.349 1.00 83.06 194 GLN A N 1
ATOM 1510 C CA . GLN A 1 194 ? 6.252 3.481 -12.655 1.00 83.06 194 GLN A CA 1
ATOM 1511 C C . GLN A 1 194 ? 6.295 3.866 -14.139 1.00 83.06 194 GLN A C 1
ATOM 1513 O O . GLN A 1 194 ? 6.319 5.053 -14.441 1.00 83.06 194 GLN A O 1
ATOM 1518 N N . ASP A 1 195 ? 6.202 2.897 -15.054 1.00 80.00 195 ASP A N 1
ATOM 1519 C CA . ASP A 1 195 ? 6.244 3.161 -16.501 1.00 80.00 195 ASP A CA 1
ATOM 1520 C C . ASP A 1 195 ? 5.126 4.099 -16.976 1.00 80.00 195 ASP A C 1
ATOM 1522 O O . ASP A 1 195 ? 5.337 4.932 -17.861 1.00 80.00 195 ASP A O 1
ATOM 1526 N N . HIS A 1 196 ? 3.938 3.976 -16.378 1.00 83.44 196 HIS A N 1
ATOM 1527 C CA . HIS A 1 196 ? 2.795 4.832 -16.684 1.00 83.44 196 HIS A CA 1
ATOM 1528 C C . HIS A 1 196 ? 3.023 6.261 -16.180 1.00 83.44 196 HIS A C 1
ATOM 1530 O O . HIS A 1 196 ? 2.840 7.214 -16.934 1.00 83.44 196 HIS A O 1
ATOM 1536 N N . LEU A 1 197 ? 3.474 6.394 -14.932 1.00 82.75 197 LEU A N 1
ATOM 1537 C CA . LEU A 1 197 ? 3.649 7.678 -14.259 1.00 82.75 197 LEU A CA 1
ATOM 1538 C C . LEU A 1 197 ? 4.845 8.473 -14.798 1.00 82.75 197 LEU A C 1
ATOM 1540 O O . LEU A 1 197 ? 4.801 9.700 -14.863 1.00 82.75 197 LEU A O 1
ATOM 1544 N N . THR A 1 198 ? 5.918 7.792 -15.205 1.00 75.06 198 THR A N 1
ATOM 1545 C CA . THR A 1 198 ? 7.141 8.447 -15.685 1.00 75.06 198 THR A CA 1
ATOM 1546 C C . THR A 1 198 ? 7.205 8.584 -17.206 1.00 75.06 198 THR A C 1
ATOM 1548 O O . THR A 1 198 ? 8.194 9.110 -17.721 1.00 75.06 198 THR A O 1
ATOM 1551 N N . GLN A 1 199 ? 6.175 8.131 -17.933 1.00 72.62 199 GLN A N 1
ATOM 1552 C CA . GLN A 1 199 ? 6.097 8.178 -19.401 1.00 72.62 199 GLN A CA 1
ATOM 1553 C C . GLN A 1 199 ? 7.348 7.591 -20.084 1.00 72.62 199 GLN A C 1
ATOM 1555 O O . GLN A 1 199 ? 7.846 8.115 -21.080 1.00 72.62 199 GLN A O 1
ATOM 1560 N N . GLY A 1 200 ? 7.902 6.515 -19.516 1.00 63.34 200 GLY A N 1
ATOM 1561 C CA . GLY A 1 200 ? 9.115 5.864 -20.023 1.00 63.34 200 GLY A CA 1
ATOM 1562 C C . GLY A 1 200 ? 10.435 6.542 -19.637 1.00 63.34 200 GLY A C 1
ATOM 1563 O O . GLY A 1 200 ? 11.503 6.023 -19.972 1.00 63.34 200 GLY A O 1
ATOM 1564 N N . SER A 1 201 ? 10.406 7.650 -18.887 1.00 60.75 201 SER A N 1
ATOM 1565 C CA . SER A 1 201 ? 11.590 8.127 -18.172 1.00 60.75 201 SER A CA 1
ATOM 1566 C C . SER A 1 201 ? 11.912 7.104 -17.086 1.00 60.75 201 SER A C 1
ATOM 1568 O O . SER A 1 201 ? 11.205 7.003 -16.082 1.00 60.75 201 SER A O 1
ATOM 1570 N N . ARG A 1 202 ? 12.940 6.277 -17.305 1.00 56.16 202 ARG A N 1
ATOM 1571 C CA . ARG A 1 202 ? 13.427 5.322 -16.304 1.00 56.16 202 ARG A CA 1
ATOM 1572 C C . ARG A 1 202 ? 14.048 6.098 -15.153 1.00 56.16 202 ARG A C 1
ATOM 1574 O O . ARG A 1 202 ? 15.256 6.292 -15.085 1.00 56.16 202 ARG A O 1
ATOM 1581 N N . VAL A 1 203 ? 13.208 6.591 -14.259 1.00 56.88 203 VAL A N 1
ATOM 1582 C CA . VAL A 1 203 ? 13.667 6.978 -12.940 1.00 56.88 203 VAL A CA 1
ATOM 1583 C C . VAL A 1 203 ? 13.997 5.663 -12.250 1.00 56.88 203 VAL A C 1
ATOM 1585 O O . VAL A 1 203 ? 13.111 4.836 -12.049 1.00 56.88 203 VAL A O 1
ATOM 1588 N N . ASP A 1 204 ? 15.258 5.469 -11.872 1.00 69.94 204 ASP A N 1
ATOM 1589 C CA . ASP A 1 204 ? 15.732 4.312 -11.100 1.00 69.94 204 ASP A CA 1
ATOM 1590 C C . ASP A 1 204 ? 15.128 4.273 -9.677 1.00 69.94 204 ASP A C 1
ATOM 1592 O O . ASP A 1 204 ? 15.715 3.703 -8.765 1.00 69.94 204 ASP A O 1
ATOM 1596 N N . PHE A 1 205 ? 13.962 4.892 -9.443 1.00 72.94 205 PHE A N 1
ATOM 1597 C CA . PHE A 1 205 ? 13.282 4.944 -8.153 1.00 72.94 205 PHE A CA 1
ATOM 1598 C C . PHE A 1 205 ? 13.116 3.540 -7.592 1.00 72.94 205 PHE A C 1
ATOM 1600 O O . PHE A 1 205 ? 13.549 3.277 -6.471 1.00 72.94 205 PHE A O 1
ATOM 1607 N N . PHE A 1 206 ? 12.523 2.633 -8.370 1.00 78.38 206 PHE A N 1
ATOM 1608 C CA . PHE A 1 206 ? 12.262 1.290 -7.886 1.00 78.38 206 PHE A CA 1
ATOM 1609 C C . PHE A 1 206 ? 13.568 0.521 -7.646 1.00 78.38 206 PHE A C 1
ATOM 1611 O O . PHE A 1 206 ? 13.724 -0.070 -6.582 1.00 78.38 206 PHE A O 1
ATOM 1618 N N . HIS A 1 207 ? 14.559 0.642 -8.537 1.00 80.50 207 HIS A N 1
ATOM 1619 C CA . HIS A 1 207 ? 15.905 0.095 -8.326 1.00 80.50 207 HIS A CA 1
ATOM 1620 C C . HIS A 1 207 ? 16.533 0.608 -7.016 1.00 80.50 207 HIS A C 1
ATOM 1622 O O . HIS A 1 207 ? 16.906 -0.173 -6.141 1.00 80.50 207 HIS A O 1
ATOM 1628 N N . HIS A 1 208 ? 16.590 1.926 -6.827 1.00 77.25 208 HIS A N 1
ATOM 1629 C CA . HIS A 1 208 ? 17.197 2.547 -5.654 1.00 77.25 208 HIS A CA 1
ATOM 1630 C C . HIS A 1 208 ? 16.434 2.280 -4.359 1.00 77.25 208 HIS A C 1
ATOM 1632 O O . HIS A 1 208 ? 17.067 2.187 -3.310 1.00 77.25 208 HIS A O 1
ATOM 1638 N N . THR A 1 209 ? 15.109 2.162 -4.414 1.00 79.81 209 THR A N 1
ATOM 1639 C CA . THR A 1 209 ? 14.261 1.977 -3.230 1.00 79.81 209 THR A CA 1
ATOM 1640 C C . THR A 1 209 ? 14.225 0.512 -2.810 1.00 79.81 209 THR A C 1
ATOM 1642 O O . THR A 1 209 ? 14.410 0.210 -1.633 1.00 79.81 209 THR A O 1
ATOM 1645 N N . VAL A 1 210 ? 14.093 -0.419 -3.760 1.00 80.81 210 VAL A N 1
ATOM 1646 C CA . VAL A 1 210 ? 14.114 -1.864 -3.482 1.00 80.81 210 VAL A CA 1
ATOM 1647 C C . VAL A 1 210 ? 15.446 -2.293 -2.887 1.00 80.81 210 VAL A C 1
ATOM 1649 O O . VAL A 1 210 ? 15.455 -2.994 -1.876 1.00 80.81 210 VAL A O 1
ATOM 1652 N N . LEU A 1 211 ? 16.571 -1.828 -3.437 1.00 81.06 211 LEU A N 1
ATOM 1653 C CA . LEU A 1 211 ? 17.901 -2.205 -2.945 1.00 81.06 211 LEU A CA 1
ATOM 1654 C C . LEU A 1 211 ? 18.181 -1.766 -1.496 1.00 81.06 211 LEU A C 1
ATOM 1656 O O . LEU A 1 211 ? 19.122 -2.267 -0.880 1.00 81.06 211 LEU A O 1
ATOM 1660 N N . ARG A 1 212 ? 17.369 -0.872 -0.915 1.00 82.00 212 ARG A N 1
ATOM 1661 C CA . ARG A 1 212 ? 17.478 -0.491 0.505 1.00 82.00 212 ARG A CA 1
ATOM 1662 C C . ARG A 1 212 ? 16.951 -1.562 1.446 1.00 82.00 212 ARG A C 1
ATOM 1664 O O . ARG A 1 212 ? 17.462 -1.703 2.556 1.00 82.00 212 ARG A O 1
ATOM 1671 N N . PHE A 1 213 ? 15.964 -2.344 1.022 1.00 82.06 213 PHE A N 1
ATOM 1672 C CA . PHE A 1 213 ? 15.436 -3.416 1.852 1.00 82.06 213 PHE A CA 1
ATOM 1673 C C . PHE A 1 213 ? 16.470 -4.538 1.929 1.00 82.06 213 PHE A C 1
ATOM 1675 O O . PHE A 1 213 ? 16.834 -5.119 0.911 1.00 82.06 213 PHE A O 1
ATOM 1682 N N . ARG A 1 214 ? 16.908 -4.929 3.133 1.00 74.69 214 ARG A N 1
ATOM 1683 C CA . ARG A 1 214 ? 17.865 -6.051 3.312 1.00 74.69 214 ARG A CA 1
ATOM 1684 C C . ARG A 1 214 ? 17.371 -7.355 2.675 1.00 74.69 214 ARG A C 1
ATOM 1686 O O . ARG A 1 214 ? 18.155 -8.211 2.260 1.00 74.69 214 ARG A O 1
ATOM 1693 N N . GLN A 1 215 ? 16.052 -7.500 2.609 1.00 74.88 215 GLN A N 1
ATOM 1694 C CA . GLN A 1 215 ? 15.361 -8.654 2.051 1.00 74.88 215 GLN A CA 1
ATOM 1695 C C . GLN A 1 215 ? 15.393 -8.689 0.515 1.00 74.88 215 GLN A C 1
ATOM 1697 O O . GLN A 1 215 ? 15.197 -9.757 -0.058 1.00 74.88 215 GLN A O 1
ATOM 1702 N N . SER A 1 216 ? 15.704 -7.565 -0.142 1.00 77.88 216 SER A N 1
ATOM 1703 C CA . SER A 1 216 ? 15.632 -7.408 -1.601 1.00 77.88 216 SER A CA 1
ATOM 1704 C C . SER A 1 216 ? 16.582 -8.290 -2.392 1.00 77.88 216 SER A C 1
ATOM 1706 O O . SER A 1 216 ? 16.306 -8.614 -3.539 1.00 77.88 216 SER A O 1
ATOM 1708 N N . THR A 1 217 ? 17.664 -8.751 -1.768 1.00 79.75 217 THR A N 1
ATOM 1709 C CA . THR A 1 217 ? 18.663 -9.625 -2.401 1.00 79.75 217 THR A CA 1
ATOM 1710 C C . THR A 1 217 ? 18.115 -10.988 -2.823 1.00 79.75 217 THR A C 1
ATOM 1712 O O . THR A 1 217 ? 18.733 -11.672 -3.637 1.00 79.75 217 THR A O 1
ATOM 1715 N N . ARG A 1 218 ? 16.989 -11.429 -2.248 1.00 87.81 218 ARG A N 1
ATOM 1716 C CA . ARG A 1 218 ? 16.386 -12.732 -2.543 1.00 87.81 218 ARG A CA 1
ATOM 1717 C C . ARG A 1 218 ? 14.874 -12.610 -2.610 1.00 87.81 218 ARG A C 1
ATOM 1719 O O . ARG A 1 218 ? 14.235 -12.387 -1.582 1.00 87.81 218 ARG A O 1
ATOM 1726 N N . TRP A 1 219 ? 14.310 -12.894 -3.783 1.00 90.56 219 TRP A N 1
ATOM 1727 C CA . TRP A 1 219 ? 12.862 -12.929 -3.987 1.00 90.56 219 TRP A CA 1
ATOM 1728 C C . TRP A 1 219 ? 12.130 -13.764 -2.935 1.00 90.56 219 TRP A C 1
ATOM 1730 O O . TRP A 1 219 ? 11.137 -13.310 -2.395 1.00 90.56 219 TRP A O 1
ATOM 1740 N N . SER A 1 220 ? 12.650 -14.936 -2.555 1.00 91.69 220 SER A N 1
ATOM 1741 C CA . SER A 1 220 ? 11.997 -15.802 -1.561 1.00 91.69 220 SER A CA 1
ATOM 1742 C C . SER A 1 220 ? 11.781 -15.138 -0.195 1.00 91.69 220 SER A C 1
ATOM 1744 O O . SER A 1 220 ? 10.820 -15.464 0.499 1.00 91.69 220 SER A O 1
ATOM 1746 N N . ARG A 1 221 ? 12.652 -14.198 0.201 1.00 90.25 221 ARG A N 1
ATOM 1747 C CA . ARG A 1 221 ? 12.478 -13.414 1.433 1.00 90.25 221 ARG A CA 1
ATOM 1748 C C . ARG A 1 221 ? 11.435 -12.322 1.241 1.00 90.25 221 ARG A C 1
ATOM 1750 O O . ARG A 1 221 ? 10.532 -12.215 2.060 1.00 90.25 221 ARG A O 1
ATOM 1757 N N . MET A 1 222 ? 11.529 -11.576 0.139 1.00 90.31 222 MET A N 1
ATOM 1758 C CA . MET A 1 222 ? 10.527 -10.567 -0.209 1.00 90.31 222 MET A CA 1
ATOM 1759 C C . MET A 1 222 ? 9.131 -11.167 -0.321 1.00 90.31 222 MET A C 1
ATOM 1761 O O . MET A 1 222 ? 8.206 -10.641 0.275 1.00 90.31 222 MET A O 1
ATOM 1765 N N . GLU A 1 223 ? 8.986 -12.284 -1.028 1.00 92.75 223 GLU A N 1
ATOM 1766 C CA . GLU A 1 223 ? 7.724 -12.996 -1.204 1.00 92.75 223 GLU A CA 1
ATOM 1767 C C . GLU A 1 223 ? 7.111 -13.378 0.143 1.00 92.75 223 GLU A C 1
ATOM 1769 O O . GLU A 1 223 ? 5.914 -13.182 0.338 1.00 92.75 223 GLU A O 1
ATOM 1774 N N . LYS A 1 224 ? 7.923 -13.869 1.090 1.00 92.31 224 LYS A N 1
ATOM 1775 C CA . LYS A 1 224 ? 7.450 -14.197 2.439 1.00 92.31 224 LYS A CA 1
ATOM 1776 C C . LYS A 1 224 ? 6.840 -12.973 3.127 1.00 92.31 224 LYS A C 1
ATOM 1778 O O . LYS A 1 224 ? 5.735 -13.080 3.641 1.00 92.31 224 LYS A O 1
ATOM 1783 N N . THR A 1 225 ? 7.527 -11.832 3.103 1.00 91.88 225 THR A N 1
ATOM 1784 C CA . THR A 1 225 ? 7.012 -10.588 3.695 1.00 91.88 225 THR A CA 1
ATOM 1785 C C . THR A 1 225 ? 5.813 -10.036 2.928 1.00 91.88 225 THR A C 1
ATOM 1787 O O . THR A 1 225 ? 4.824 -9.647 3.533 1.00 91.88 225 THR A O 1
ATOM 1790 N N . LEU A 1 226 ? 5.847 -10.036 1.595 1.00 92.88 226 LEU A N 1
ATOM 1791 C CA . LEU A 1 226 ? 4.742 -9.547 0.768 1.00 92.88 226 LEU A CA 1
ATOM 1792 C C . LEU A 1 226 ? 3.462 -10.352 1.008 1.00 92.88 226 LEU A C 1
ATOM 1794 O O . LEU A 1 226 ? 2.384 -9.764 1.041 1.00 92.88 226 LEU A O 1
ATOM 1798 N N . LYS A 1 227 ? 3.569 -11.668 1.231 1.00 92.56 227 LYS A N 1
ATOM 1799 C CA . LYS A 1 227 ? 2.426 -12.535 1.558 1.00 92.56 227 LYS A CA 1
ATOM 1800 C C . LYS A 1 227 ? 1.703 -12.143 2.845 1.00 92.56 227 LYS A C 1
ATOM 1802 O O . LYS A 1 227 ? 0.525 -12.453 2.973 1.00 92.56 227 LYS A O 1
ATOM 1807 N N . GLU A 1 228 ? 2.351 -11.426 3.759 1.00 93.88 228 GLU A N 1
ATOM 1808 C CA . GLU A 1 228 ? 1.686 -10.900 4.957 1.00 93.88 228 GLU A CA 1
ATOM 1809 C C . GLU A 1 228 ? 0.704 -9.765 4.617 1.00 93.88 228 GLU A C 1
ATOM 1811 O O . GLU A 1 228 ? -0.260 -9.560 5.348 1.00 93.88 228 GLU A O 1
ATOM 1816 N N . PHE A 1 229 ? 0.901 -9.064 3.495 1.00 93.19 229 PHE A N 1
ATOM 1817 C CA . PHE A 1 229 ? 0.110 -7.900 3.065 1.00 93.19 229 PHE A CA 1
ATOM 1818 C C . PHE A 1 229 ? -0.694 -8.151 1.781 1.00 93.19 229 PHE A C 1
ATOM 1820 O O . PHE A 1 229 ? -1.313 -7.242 1.232 1.00 93.19 229 PHE A O 1
ATOM 1827 N N . LEU A 1 230 ? -0.671 -9.370 1.249 1.00 83.19 230 LEU A N 1
ATOM 1828 C CA . LEU A 1 230 ? -1.318 -9.696 -0.016 1.00 83.19 230 LEU A CA 1
ATOM 1829 C C . LEU A 1 230 ? -2.691 -10.318 0.183 1.00 83.19 230 LEU A C 1
ATOM 1831 O O . LEU A 1 230 ? -2.863 -11.256 0.954 1.00 83.19 230 LEU A O 1
ATOM 1835 N N . TRP A 1 231 ? -3.648 -9.853 -0.615 1.00 78.94 231 TRP A N 1
ATOM 1836 C CA . TRP A 1 231 ? -4.956 -10.492 -0.755 1.00 78.94 231 TRP A CA 1
ATOM 1837 C C . TRP A 1 231 ? -4.940 -11.632 -1.780 1.00 78.94 231 TRP A C 1
ATOM 1839 O O . TRP A 1 231 ? -5.728 -12.572 -1.681 1.00 78.94 231 TRP A O 1
ATOM 1849 N N . THR A 1 232 ? -4.056 -11.553 -2.785 1.00 79.81 232 THR A N 1
ATOM 1850 C CA . THR A 1 232 ? -4.027 -12.475 -3.927 1.00 79.81 232 THR A CA 1
ATOM 1851 C C . THR A 1 232 ? -2.605 -12.784 -4.413 1.00 79.81 232 THR A C 1
ATOM 1853 O O . THR A 1 232 ? -1.786 -11.890 -4.613 1.00 79.81 232 THR A O 1
ATOM 1856 N N . ASP A 1 233 ? -2.321 -14.063 -4.689 1.00 82.75 233 ASP A N 1
ATOM 1857 C CA . ASP A 1 233 ? -1.026 -14.507 -5.240 1.00 82.75 233 ASP A CA 1
ATOM 1858 C C . ASP A 1 233 ? -0.799 -14.093 -6.705 1.00 82.75 233 ASP A C 1
ATOM 1860 O O . ASP A 1 233 ? 0.319 -14.154 -7.212 1.00 82.75 233 ASP A O 1
ATOM 1864 N N . GLU A 1 234 ? -1.839 -13.660 -7.422 1.00 81.38 234 GLU A N 1
ATOM 1865 C CA . GLU A 1 234 ? -1.721 -13.253 -8.829 1.00 81.38 234 GLU A CA 1
ATOM 1866 C C . GLU A 1 234 ? -0.762 -12.071 -8.997 1.00 81.38 234 GLU A C 1
ATOM 1868 O O . GLU A 1 234 ? 0.056 -12.072 -9.922 1.00 81.38 234 GLU A O 1
ATOM 1873 N N . ARG A 1 235 ? -0.802 -11.127 -8.048 1.00 83.31 235 ARG A N 1
ATOM 1874 C CA . ARG A 1 235 ? 0.071 -9.948 -8.016 1.00 83.31 235 ARG A CA 1
ATOM 1875 C C . ARG A 1 235 ? 1.530 -10.290 -7.769 1.00 83.31 235 ARG A C 1
ATOM 1877 O O . ARG A 1 235 ? 2.396 -9.597 -8.291 1.00 83.31 235 ARG A O 1
ATOM 1884 N N . LEU A 1 236 ? 1.821 -11.383 -7.057 1.00 88.75 236 LEU A N 1
ATOM 1885 C CA . LEU A 1 236 ? 3.204 -11.795 -6.805 1.00 88.75 236 LEU A CA 1
ATOM 1886 C C . LEU A 1 236 ? 3.974 -12.039 -8.095 1.00 88.75 236 LEU A C 1
ATOM 1888 O O . LEU A 1 236 ? 5.161 -11.745 -8.140 1.00 88.75 236 LEU A O 1
ATOM 1892 N N . ARG A 1 237 ? 3.322 -12.547 -9.147 1.00 87.25 237 ARG A N 1
ATOM 1893 C CA . ARG A 1 237 ? 3.996 -12.789 -10.431 1.00 87.25 237 ARG A CA 1
ATOM 1894 C C . ARG A 1 237 ? 4.402 -11.488 -11.117 1.00 87.25 237 ARG A C 1
ATOM 1896 O O . ARG A 1 237 ? 5.535 -11.380 -11.572 1.00 87.25 237 ARG A O 1
ATOM 1903 N N . GLU A 1 238 ? 3.502 -10.508 -11.159 1.00 86.31 238 GLU A N 1
ATOM 1904 C CA . GLU A 1 238 ? 3.777 -9.184 -11.738 1.00 86.31 238 GLU A CA 1
ATOM 1905 C C . GLU A 1 238 ? 4.876 -8.462 -10.950 1.00 86.31 238 GLU A C 1
ATOM 1907 O O . GLU A 1 238 ? 5.827 -7.931 -11.517 1.00 86.31 238 GLU A O 1
ATOM 1912 N N . TRP A 1 239 ? 4.786 -8.522 -9.625 1.00 90.31 239 TRP A N 1
ATOM 1913 C CA . TRP A 1 239 ? 5.759 -7.940 -8.708 1.00 90.31 239 TRP A CA 1
ATOM 1914 C C . TRP A 1 239 ? 7.124 -8.616 -8.783 1.00 90.31 239 TRP A C 1
ATOM 1916 O O . TRP A 1 239 ? 8.147 -7.936 -8.725 1.00 90.31 239 TRP A O 1
ATOM 1926 N N . LYS A 1 240 ? 7.160 -9.937 -8.971 1.00 90.56 240 LYS A N 1
ATOM 1927 C CA . LYS A 1 240 ? 8.406 -10.667 -9.201 1.00 90.56 240 LYS A CA 1
ATOM 1928 C C . LYS A 1 240 ? 9.106 -10.165 -10.451 1.00 90.56 240 LYS A C 1
ATOM 1930 O O . LYS A 1 240 ? 10.309 -9.943 -10.415 1.00 90.56 240 LYS A O 1
ATOM 1935 N N . TRP A 1 241 ? 8.354 -9.964 -11.528 1.00 87.12 241 TRP A N 1
ATOM 1936 C CA . TRP A 1 241 ? 8.918 -9.482 -12.780 1.00 87.12 241 TRP A CA 1
ATOM 1937 C C . TRP A 1 241 ? 9.486 -8.066 -12.640 1.00 87.12 241 TRP A C 1
ATOM 1939 O O . TRP A 1 241 ? 10.629 -7.834 -13.025 1.00 87.12 241 TRP A O 1
ATOM 1949 N N . ALA A 1 242 ? 8.746 -7.159 -11.991 1.00 86.50 242 ALA A N 1
ATOM 1950 C CA . ALA A 1 242 ? 9.250 -5.824 -11.672 1.00 86.50 242 ALA A CA 1
ATOM 1951 C C . ALA A 1 242 ? 10.545 -5.896 -10.843 1.00 86.50 242 ALA A C 1
ATOM 1953 O O . ALA A 1 242 ? 11.525 -5.225 -11.156 1.00 86.50 242 ALA A O 1
ATOM 1954 N N . TRP A 1 243 ? 10.583 -6.752 -9.815 1.00 88.62 243 TRP A N 1
ATOM 1955 C CA . TRP A 1 243 ? 11.772 -6.982 -8.989 1.00 88.62 243 TRP A CA 1
ATOM 1956 C C . TRP A 1 243 ? 12.968 -7.531 -9.789 1.00 88.62 243 TRP A C 1
ATOM 1958 O O . TRP A 1 243 ? 14.087 -7.046 -9.612 1.00 88.62 243 TRP A O 1
ATOM 1968 N N . GLU A 1 244 ? 12.751 -8.504 -10.680 1.00 87.75 244 GLU A N 1
ATOM 1969 C CA . GLU A 1 244 ? 13.798 -9.075 -11.543 1.00 87.75 244 GLU A C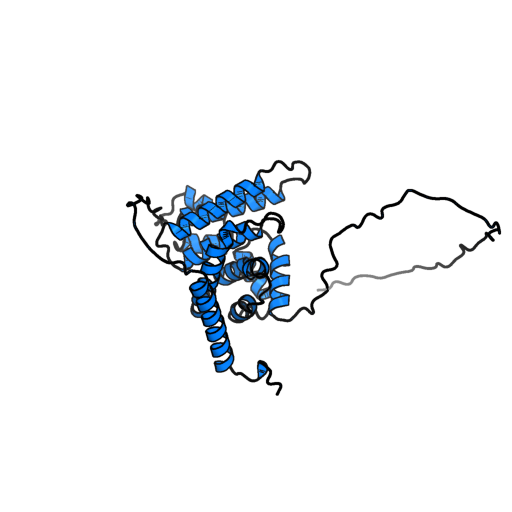A 1
ATOM 1970 C C . GLU A 1 244 ? 14.377 -8.029 -12.506 1.00 87.75 244 GLU A C 1
ATOM 1972 O O . GLU A 1 244 ? 15.599 -7.985 -12.688 1.00 87.75 244 GLU A O 1
ATOM 1977 N N . ASP A 1 245 ? 13.524 -7.179 -13.086 1.00 82.81 245 ASP A N 1
ATOM 1978 C CA . ASP A 1 245 ? 13.940 -6.057 -13.937 1.00 82.81 245 ASP A CA 1
ATOM 1979 C C . ASP A 1 245 ? 14.790 -5.055 -13.141 1.00 82.81 245 ASP A C 1
ATOM 1981 O O . ASP A 1 245 ? 15.903 -4.706 -13.540 1.00 82.81 245 ASP A O 1
ATOM 1985 N N . ALA A 1 246 ? 14.338 -4.696 -11.938 1.00 81.25 246 ALA A N 1
ATOM 1986 C CA . ALA A 1 246 ? 15.023 -3.735 -11.080 1.00 81.25 246 ALA A CA 1
ATOM 1987 C C . ALA A 1 246 ? 16.389 -4.209 -10.597 1.00 81.25 246 ALA A C 1
ATOM 1989 O O . ALA A 1 246 ? 17.336 -3.432 -10.585 1.00 81.25 246 ALA A O 1
ATOM 1990 N N . ILE A 1 247 ? 16.533 -5.474 -10.203 1.00 82.19 247 ILE A N 1
ATOM 1991 C CA . ILE A 1 247 ? 17.823 -6.010 -9.738 1.00 82.19 247 ILE A CA 1
ATOM 1992 C C . ILE A 1 247 ? 18.754 -6.350 -10.921 1.00 82.19 247 ILE A C 1
ATOM 1994 O O . ILE A 1 247 ? 19.882 -6.802 -10.726 1.00 82.19 247 ILE A O 1
ATOM 1998 N N . GLY A 1 248 ? 18.329 -6.098 -12.165 1.00 70.38 248 GLY A N 1
ATOM 1999 C CA . GLY A 1 248 ? 19.123 -6.379 -13.363 1.00 70.38 248 GLY A CA 1
ATOM 2000 C C . GLY A 1 248 ? 19.261 -7.877 -13.645 1.00 70.38 248 GLY A C 1
ATOM 2001 O O . GLY A 1 248 ? 20.202 -8.304 -14.314 1.00 70.38 248 GLY A O 1
ATOM 2002 N N . SER A 1 249 ? 18.337 -8.687 -13.120 1.00 57.59 249 SER A N 1
ATOM 2003 C CA . SER A 1 249 ? 18.321 -10.144 -13.293 1.00 57.59 249 SER A CA 1
ATOM 2004 C C . SER A 1 249 ? 17.632 -10.589 -14.590 1.00 57.59 249 SER A C 1
ATOM 2006 O O . SER A 1 249 ? 17.756 -11.757 -14.958 1.00 57.59 249 SER A O 1
ATOM 2008 N N . HIS A 1 250 ? 16.980 -9.683 -15.332 1.00 45.41 250 HIS A N 1
ATOM 2009 C CA . HIS A 1 250 ? 16.390 -9.982 -16.639 1.00 45.41 250 HIS A CA 1
ATOM 2010 C C . HIS A 1 250 ? 17.043 -9.167 -17.770 1.00 45.41 250 HIS A C 1
ATOM 2012 O O . HIS A 1 250 ? 17.014 -7.939 -17.790 1.00 45.41 250 HIS A O 1
ATOM 2018 N N . ARG A 1 251 ? 17.607 -9.865 -18.770 1.00 39.34 251 ARG A N 1
ATOM 2019 C CA . ARG A 1 251 ? 17.799 -9.286 -20.111 1.00 39.34 251 ARG A CA 1
ATOM 2020 C C . ARG A 1 251 ? 16.403 -8.985 -20.669 1.00 39.34 251 ARG A C 1
ATOM 2022 O O . ARG A 1 251 ? 15.536 -9.851 -20.524 1.00 39.34 251 ARG A O 1
ATOM 2029 N N . PRO A 1 252 ? 16.166 -7.831 -21.311 1.00 37.12 252 PRO A N 1
ATOM 2030 C CA . PRO A 1 252 ? 14.856 -7.513 -21.861 1.00 37.12 252 PRO A CA 1
ATOM 2031 C C . PRO A 1 252 ? 14.517 -8.555 -22.930 1.00 37.12 252 PRO A C 1
ATOM 2033 O O . PRO A 1 252 ? 15.111 -8.571 -24.008 1.00 37.12 252 PRO A O 1
ATOM 2036 N N . MET A 1 253 ? 13.606 -9.474 -22.607 1.00 39.59 253 MET A N 1
ATOM 2037 C CA . MET A 1 253 ? 12.987 -10.324 -23.611 1.00 39.59 253 MET A CA 1
ATOM 2038 C C . MET A 1 253 ? 11.924 -9.455 -24.274 1.00 39.59 253 MET A C 1
ATOM 2040 O O . MET A 1 253 ? 11.102 -8.847 -23.589 1.00 39.59 253 MET A O 1
ATOM 2044 N N . GLY A 1 254 ? 12.044 -9.312 -25.592 1.00 35.09 254 GLY A N 1
ATOM 2045 C CA . GLY A 1 254 ? 11.233 -8.416 -26.395 1.00 35.09 254 GLY A CA 1
ATOM 2046 C C . GLY A 1 254 ? 9.748 -8.561 -26.093 1.00 35.09 254 GLY A C 1
ATOM 2047 O O . GLY A 1 254 ? 9.217 -9.662 -25.967 1.00 35.09 254 GLY A O 1
ATOM 2048 N N . TYR A 1 255 ? 9.092 -7.413 -26.006 1.00 34.12 255 TYR A N 1
ATOM 2049 C CA . TYR A 1 255 ? 7.658 -7.269 -26.177 1.00 34.12 255 TYR A CA 1
ATOM 2050 C C . TYR A 1 255 ? 7.299 -7.779 -27.586 1.00 34.12 255 TYR A C 1
ATOM 2052 O O . TYR A 1 255 ? 7.190 -7.001 -28.532 1.00 34.12 255 TYR A O 1
ATOM 2060 N N . GLU A 1 256 ? 7.169 -9.094 -27.769 1.00 33.25 256 GLU A N 1
ATOM 2061 C CA . GLU A 1 256 ? 6.440 -9.608 -28.922 1.00 33.25 256 GLU A CA 1
ATOM 2062 C C . GLU A 1 256 ? 4.969 -9.254 -28.725 1.00 33.25 256 GLU A C 1
ATOM 2064 O O . GLU A 1 256 ? 4.319 -9.558 -27.722 1.00 33.25 256 GLU A O 1
ATOM 2069 N N . SER A 1 257 ? 4.495 -8.484 -29.690 1.00 36.03 257 SER A N 1
ATOM 2070 C CA . SER A 1 257 ? 3.216 -7.818 -29.727 1.00 36.03 257 SER A CA 1
ATOM 2071 C C . SER A 1 257 ? 2.059 -8.791 -29.504 1.00 36.03 257 SER A C 1
ATOM 2073 O O . SER A 1 257 ? 1.852 -9.741 -30.256 1.00 36.03 257 SER A O 1
ATOM 2075 N N . ARG A 1 258 ? 1.201 -8.473 -28.532 1.00 35.38 258 ARG A N 1
ATOM 2076 C CA . ARG A 1 258 ? -0.198 -8.901 -28.573 1.00 35.38 258 ARG A CA 1
ATOM 2077 C C . ARG A 1 258 ? -0.900 -8.172 -29.721 1.00 35.38 258 ARG A C 1
ATOM 2079 O O . ARG A 1 258 ? -1.495 -7.120 -29.521 1.00 35.38 258 ARG A O 1
ATOM 2086 N N . THR A 1 259 ? -0.881 -8.785 -30.897 1.00 30.30 259 THR A N 1
ATOM 2087 C CA . THR A 1 259 ? -1.968 -8.699 -31.879 1.00 30.30 259 THR A CA 1
ATOM 2088 C C . THR A 1 259 ? -2.129 -10.070 -32.531 1.00 30.30 259 THR A C 1
ATOM 2090 O O . THR A 1 259 ? -1.180 -10.538 -33.159 1.00 30.30 259 THR A O 1
ATOM 2093 N N . PRO A 1 260 ? -3.303 -10.721 -32.461 1.00 33.75 260 PRO A N 1
ATOM 2094 C CA . PRO A 1 260 ? -3.639 -11.730 -33.448 1.00 33.75 260 PRO A CA 1
ATOM 2095 C C . PRO A 1 260 ? -3.935 -10.975 -34.747 1.00 33.75 260 PRO A C 1
ATOM 2097 O O . PRO A 1 260 ? -5.050 -10.497 -34.959 1.00 33.75 260 PRO A O 1
ATOM 2100 N N . SER A 1 261 ? -2.913 -10.793 -35.584 1.00 28.88 261 SER A N 1
ATOM 2101 C CA . SER A 1 261 ? -3.124 -10.314 -36.946 1.00 28.88 261 SER A CA 1
ATOM 2102 C C . SER A 1 261 ? -3.867 -11.410 -37.699 1.00 28.88 261 SER A C 1
ATOM 2104 O O . SER A 1 261 ? -3.300 -12.438 -38.065 1.00 28.88 261 SER A O 1
ATOM 2106 N N . LYS A 1 262 ? -5.178 -11.215 -37.850 1.00 33.53 262 LYS A N 1
ATOM 2107 C CA . LYS A 1 262 ? -5.975 -11.909 -38.853 1.00 33.53 262 LYS A CA 1
ATOM 2108 C C . LYS A 1 262 ? -5.437 -11.478 -40.213 1.00 33.53 262 LYS A C 1
ATOM 2110 O O . LYS A 1 262 ? -5.507 -10.298 -40.547 1.00 33.53 262 LYS A O 1
ATOM 2115 N N . SER A 1 263 ? -4.924 -12.428 -40.982 1.00 31.94 263 SER A N 1
ATOM 2116 C CA . SER A 1 263 ? -4.714 -12.259 -42.416 1.00 31.94 263 SER A CA 1
ATOM 2117 C C . SER A 1 263 ? -6.017 -11.781 -43.072 1.00 31.94 263 SER A C 1
ATOM 2119 O O . SER A 1 263 ? -7.058 -12.399 -42.832 1.00 31.94 263 SER A O 1
ATOM 2121 N N . PRO A 1 264 ? -6.003 -10.719 -43.893 1.00 34.78 264 PRO A N 1
ATOM 2122 C CA . PRO A 1 264 ? -7.072 -10.474 -44.839 1.00 34.78 264 PRO A CA 1
ATOM 2123 C C . PRO A 1 264 ? -6.787 -11.282 -46.114 1.00 34.78 264 PRO A C 1
ATOM 2125 O O . PRO A 1 264 ? -5.915 -10.952 -46.911 1.00 34.78 264 PRO A O 1
ATOM 2128 N N . GLU A 1 265 ? -7.534 -12.365 -46.266 1.00 32.25 265 GLU A N 1
ATOM 2129 C CA . GLU A 1 265 ? -7.899 -13.024 -47.525 1.00 32.25 265 GLU A CA 1
ATOM 2130 C C . GLU A 1 265 ? -9.363 -12.553 -47.752 1.00 32.25 265 GLU A C 1
ATOM 2132 O O . GLU A 1 265 ? -10.148 -12.633 -46.810 1.00 32.25 265 GLU A O 1
ATOM 2137 N N . ILE A 1 266 ? -9.827 -11.923 -48.843 1.00 33.50 266 ILE A N 1
ATOM 2138 C CA . ILE A 1 266 ? -9.760 -12.207 -50.291 1.00 33.50 266 ILE A CA 1
ATOM 2139 C C . ILE A 1 266 ? -10.250 -10.956 -51.078 1.00 33.50 266 ILE A C 1
ATOM 2141 O O . ILE A 1 266 ? -10.881 -10.072 -50.505 1.00 33.50 266 ILE A O 1
ATOM 2145 N N . GLU A 1 267 ? -10.016 -10.995 -52.400 1.00 30.23 267 GLU A N 1
ATOM 2146 C CA . GLU A 1 267 ? -10.602 -10.253 -53.543 1.00 30.23 267 GLU A CA 1
ATOM 2147 C C . GLU A 1 267 ? -9.621 -9.247 -54.159 1.00 30.23 267 GLU A C 1
ATOM 2149 O O . GLU A 1 267 ? -9.291 -8.231 -53.568 1.00 30.23 267 GLU A O 1
ATOM 2154 N N . GLY A 1 268 ? -9.074 -9.421 -55.360 1.00 30.30 268 GLY A N 1
ATOM 2155 C CA . GLY A 1 268 ? -9.280 -10.369 -56.451 1.00 30.30 268 GLY A CA 1
ATOM 2156 C C . GLY A 1 268 ? -8.855 -9.638 -57.727 1.00 30.30 268 GLY A C 1
ATOM 2157 O O . GLY A 1 268 ? -9.190 -8.475 -57.850 1.00 30.30 268 GLY A O 1
ATOM 2158 N N . PHE A 1 269 ? -8.102 -10.250 -58.645 1.00 31.53 269 PHE A N 1
ATOM 2159 C CA . PHE A 1 269 ? -8.095 -9.892 -60.074 1.00 31.53 269 PHE A CA 1
ATOM 2160 C C . PHE A 1 269 ? -7.316 -10.946 -60.872 1.00 31.53 269 PHE A C 1
ATOM 2162 O O . PHE A 1 269 ? -6.228 -11.376 -60.499 1.00 31.53 269 PHE A O 1
ATOM 2169 N N . ALA A 1 270 ? -7.939 -11.383 -61.961 1.00 34.84 270 ALA A N 1
ATOM 2170 C CA . ALA A 1 270 ? -7.489 -12.415 -62.881 1.00 34.84 270 ALA A CA 1
ATOM 2171 C C . ALA A 1 270 ? -6.302 -11.976 -63.757 1.00 34.84 270 ALA A C 1
ATOM 2173 O O . ALA A 1 270 ? -6.307 -10.847 -64.242 1.00 34.84 270 ALA A O 1
ATOM 2174 N N . ARG A 1 271 ? -5.385 -12.902 -64.083 1.00 32.12 271 ARG A N 1
ATOM 2175 C CA . ARG A 1 271 ? -5.195 -13.436 -65.451 1.00 32.12 271 ARG A CA 1
ATOM 2176 C C . ARG A 1 271 ? -4.003 -14.398 -65.573 1.00 32.12 271 ARG A C 1
ATOM 2178 O O . ARG A 1 271 ? -2.954 -14.190 -64.982 1.00 32.12 271 ARG A O 1
ATOM 2185 N N . ASP A 1 272 ? -4.241 -15.382 -66.437 1.00 32.75 272 ASP A N 1
ATOM 2186 C CA . ASP A 1 272 ? -3.326 -16.101 -67.327 1.00 32.75 272 ASP A CA 1
ATOM 2187 C C . ASP A 1 272 ? -2.282 -17.077 -66.753 1.00 32.75 272 ASP A C 1
ATOM 2189 O O . ASP A 1 272 ? -1.161 -16.731 -66.410 1.00 32.75 272 ASP A O 1
ATOM 2193 N N . GLY A 1 273 ? -2.666 -18.359 -66.811 1.00 34.22 273 GLY A N 1
ATOM 2194 C CA . GLY A 1 273 ? -1.998 -19.341 -67.670 1.00 34.22 273 GLY A CA 1
ATOM 2195 C C . GLY A 1 273 ? -0.625 -19.854 -67.233 1.00 34.22 273 GLY A C 1
ATOM 2196 O O . GLY A 1 273 ? 0.383 -19.197 -67.435 1.00 34.22 273 GLY A O 1
ATOM 2197 N N . VAL A 1 274 ? -0.578 -21.110 -66.786 1.00 34.75 274 VAL A N 1
ATOM 2198 C CA . VAL A 1 274 ? 0.102 -22.226 -67.476 1.00 34.75 274 VAL A CA 1
ATOM 2199 C C . VAL A 1 274 ? -0.074 -23.486 -66.623 1.00 34.75 274 VAL A C 1
ATOM 2201 O O . VAL A 1 274 ? 0.161 -23.509 -65.419 1.00 34.75 274 VAL A O 1
ATOM 2204 N N . VAL A 1 275 ? -0.545 -24.537 -67.286 1.00 38.38 275 VAL A N 1
ATOM 2205 C CA . VAL A 1 275 ? -0.770 -25.884 -66.762 1.00 38.38 275 VAL A CA 1
ATOM 2206 C C . VAL A 1 275 ? 0.549 -26.652 -66.780 1.00 38.38 275 VAL A C 1
ATOM 2208 O O . VAL A 1 275 ? 1.187 -26.738 -67.828 1.00 38.38 275 VAL A O 1
ATOM 2211 N N . THR A 1 276 ? 0.941 -27.278 -65.670 1.00 40.56 276 THR A N 1
ATOM 2212 C CA . THR A 1 276 ? 1.746 -28.518 -65.688 1.00 40.56 276 THR A CA 1
ATOM 2213 C C . THR A 1 276 ? 1.606 -29.267 -64.352 1.00 40.56 276 THR A C 1
ATOM 2215 O O . THR A 1 276 ? 1.405 -28.626 -63.320 1.00 40.56 276 THR A O 1
ATOM 2218 N N . PRO A 1 277 ? 1.611 -30.616 -64.355 1.00 41.91 277 PRO A N 1
ATOM 2219 C CA . PRO A 1 277 ? 0.989 -31.420 -63.310 1.00 41.91 277 PRO A CA 1
ATOM 2220 C C . PRO A 1 277 ? 1.955 -31.838 -62.194 1.00 41.91 277 PRO A C 1
ATOM 2222 O O . PRO A 1 277 ? 3.166 -31.937 -62.376 1.00 41.91 277 PRO A O 1
ATOM 2225 N N . ALA A 1 278 ? 1.361 -32.137 -61.041 1.00 37.88 278 ALA A N 1
ATOM 2226 C CA . ALA A 1 278 ? 2.000 -32.713 -59.866 1.00 37.88 278 ALA A CA 1
ATOM 2227 C C . ALA A 1 278 ? 2.499 -34.153 -60.093 1.00 37.88 278 ALA A C 1
ATOM 2229 O O . ALA A 1 278 ? 1.871 -34.905 -60.843 1.00 37.88 278 ALA A O 1
ATOM 2230 N N . PRO A 1 279 ? 3.510 -34.602 -59.330 1.00 38.66 279 PRO A N 1
ATOM 2231 C CA . PRO A 1 279 ? 3.638 -35.993 -58.949 1.00 38.66 279 PRO A CA 1
ATOM 2232 C C . PRO A 1 279 ? 3.172 -36.183 -57.500 1.00 38.66 279 PRO A C 1
ATOM 2234 O O . PRO A 1 279 ? 3.680 -35.587 -56.551 1.00 38.66 279 PRO A O 1
ATOM 2237 N N . SER A 1 280 ? 2.176 -37.043 -57.356 1.00 35.06 280 SER A N 1
ATOM 2238 C CA . SER A 1 280 ? 1.773 -37.687 -56.115 1.00 35.06 280 SER A CA 1
ATOM 2239 C C . SER A 1 280 ? 2.735 -38.825 -55.743 1.00 35.06 280 SER A C 1
ATOM 2241 O O . SER A 1 280 ? 3.334 -39.413 -56.641 1.00 35.06 280 SER A O 1
ATOM 2243 N N . ILE A 1 281 ? 2.701 -39.212 -54.459 1.00 34.75 281 ILE A N 1
ATOM 2244 C CA . ILE A 1 281 ? 2.855 -40.577 -53.900 1.00 34.75 281 ILE A CA 1
ATOM 2245 C C . ILE A 1 281 ? 4.008 -40.761 -52.888 1.00 34.75 281 ILE A C 1
ATOM 2247 O O . ILE A 1 281 ? 5.189 -40.629 -53.192 1.00 34.75 281 ILE A O 1
ATOM 2251 N N . ASP A 1 282 ? 3.553 -41.147 -51.691 1.00 32.28 282 ASP A N 1
ATOM 2252 C CA . ASP A 1 282 ? 4.140 -41.971 -50.632 1.00 32.28 282 ASP A CA 1
ATOM 2253 C C . ASP A 1 282 ? 5.427 -41.557 -49.914 1.00 32.28 282 ASP A C 1
ATOM 2255 O O . ASP A 1 282 ? 6.526 -41.579 -50.462 1.00 32.28 282 ASP A O 1
ATOM 2259 N N . ARG A 1 283 ? 5.294 -41.409 -48.586 1.00 34.91 283 ARG A N 1
ATOM 2260 C CA . ARG A 1 283 ? 5.887 -42.356 -47.617 1.00 34.91 283 ARG A CA 1
ATOM 2261 C C . ARG A 1 283 ? 5.449 -42.033 -46.184 1.00 34.91 283 ARG A C 1
ATOM 2263 O O . ARG A 1 283 ? 6.056 -41.218 -45.500 1.00 34.91 283 ARG A O 1
ATOM 2270 N N . TYR A 1 284 ? 4.442 -42.759 -45.703 1.00 38.75 284 TYR A N 1
ATOM 2271 C CA . TYR A 1 284 ? 4.398 -43.186 -44.305 1.00 38.75 284 TYR A CA 1
ATOM 2272 C C . TYR A 1 284 ? 4.960 -44.602 -44.251 1.00 38.75 284 TYR A C 1
ATOM 2274 O O . TYR A 1 284 ? 4.361 -45.517 -44.806 1.00 38.75 284 TYR A O 1
ATOM 2282 N N . ALA A 1 285 ? 6.096 -44.785 -43.587 1.00 34.25 285 ALA A N 1
ATOM 2283 C CA . ALA A 1 285 ? 6.523 -46.089 -43.101 1.00 34.25 285 ALA A CA 1
ATOM 2284 C C . ALA A 1 285 ? 7.625 -45.909 -42.052 1.00 34.25 285 ALA A C 1
ATOM 2286 O O . ALA A 1 285 ? 8.734 -45.522 -42.398 1.00 34.25 285 ALA A O 1
ATOM 2287 N N . ASN A 1 286 ? 7.283 -46.281 -40.814 1.00 34.78 286 ASN A N 1
ATOM 2288 C CA . ASN A 1 286 ? 8.146 -46.959 -39.840 1.00 34.78 286 ASN A CA 1
ATOM 2289 C C . ASN A 1 286 ? 9.335 -46.128 -39.309 1.00 34.78 286 ASN A C 1
ATOM 2291 O O . ASN A 1 286 ? 10.227 -45.733 -40.043 1.00 34.78 286 ASN A O 1
ATOM 2295 N N . LEU A 1 287 ? 9.413 -45.827 -38.010 1.00 33.94 287 LEU A N 1
ATOM 2296 C CA . LEU A 1 287 ? 9.963 -46.755 -37.014 1.00 33.94 287 LEU A CA 1
ATOM 2297 C C . LEU A 1 287 ? 9.544 -46.345 -35.579 1.00 33.94 287 LEU A C 1
ATOM 2299 O O . LEU A 1 287 ? 9.994 -45.337 -35.043 1.00 33.94 287 LEU A O 1
ATOM 2303 N N . ARG A 1 288 ? 8.716 -47.174 -34.936 1.00 37.59 288 ARG A N 1
ATOM 2304 C CA . ARG A 1 288 ? 8.925 -47.641 -33.543 1.00 37.59 288 ARG A CA 1
ATOM 2305 C C . ARG A 1 288 ? 9.642 -49.004 -33.655 1.00 37.59 288 ARG A C 1
ATOM 2307 O O . ARG A 1 288 ? 9.495 -49.591 -34.732 1.00 37.59 288 ARG A O 1
ATOM 2314 N N . PRO A 1 289 ? 10.353 -49.563 -32.644 1.00 49.59 289 PRO A N 1
ATOM 2315 C CA . PRO A 1 289 ? 9.983 -49.626 -31.208 1.00 49.59 289 PRO A CA 1
ATOM 2316 C C . PRO A 1 289 ? 11.242 -49.661 -30.273 1.00 49.59 289 PRO A C 1
ATOM 2318 O O . PRO A 1 289 ? 12.276 -49.169 -30.722 1.00 49.59 289 PRO A O 1
ATOM 2321 N N . PRO A 1 290 ? 11.270 -50.259 -29.051 1.00 52.56 290 PRO A N 1
ATOM 2322 C CA . PRO A 1 290 ? 10.224 -50.630 -28.082 1.00 52.56 290 PRO A CA 1
ATOM 2323 C C . PRO A 1 290 ? 10.455 -50.092 -26.643 1.00 52.56 290 PRO A C 1
ATOM 2325 O O . PRO A 1 290 ? 11.510 -49.578 -26.284 1.00 52.56 290 PRO A O 1
ATOM 2328 N N . MET A 1 291 ? 9.410 -50.264 -25.824 1.00 42.28 291 MET A N 1
ATOM 2329 C CA . MET A 1 291 ? 9.430 -50.305 -24.355 1.00 42.28 291 MET A CA 1
ATOM 2330 C C . MET A 1 291 ? 10.256 -51.482 -23.816 1.00 42.28 291 MET A C 1
ATOM 2332 O O . MET A 1 291 ? 10.346 -52.506 -24.482 1.00 42.28 291 MET A O 1
ATOM 2336 N N . GLU A 1 292 ? 10.746 -51.333 -22.582 1.00 37.50 292 GLU A N 1
ATOM 2337 C CA . GLU A 1 292 ? 10.566 -52.200 -21.388 1.00 37.50 292 GLU A CA 1
ATOM 2338 C C . GLU A 1 292 ? 11.789 -51.992 -20.453 1.00 37.50 292 GLU A C 1
ATOM 2340 O O . GLU A 1 292 ? 12.874 -51.728 -20.953 1.00 37.50 292 GLU A O 1
ATOM 2345 N N . VAL A 1 293 ? 11.798 -52.047 -19.113 1.00 38.53 293 VAL A N 1
ATOM 2346 C CA . VAL A 1 293 ? 10.864 -52.322 -18.003 1.00 38.53 293 VAL A CA 1
ATOM 2347 C C . VAL A 1 293 ? 11.682 -52.097 -16.708 1.00 38.53 293 VAL A C 1
ATOM 2349 O O . VAL A 1 293 ? 12.855 -52.454 -16.678 1.00 38.53 293 VAL A O 1
ATOM 2352 N N . GLY A 1 294 ? 11.042 -51.615 -15.628 1.00 35.41 294 GLY A N 1
ATOM 2353 C CA . GLY A 1 294 ? 11.417 -51.923 -14.226 1.00 35.41 294 GLY A CA 1
ATOM 2354 C C . GLY A 1 294 ? 12.633 -51.194 -13.622 1.00 35.41 294 GLY A C 1
ATOM 2355 O O . GLY A 1 294 ? 13.575 -50.870 -14.318 1.00 35.41 294 GLY A O 1
ATOM 2356 N N . LEU A 1 295 ? 12.734 -50.910 -12.320 1.00 35.75 295 LEU A N 1
ATOM 2357 C CA . LEU A 1 295 ? 12.040 -51.457 -11.157 1.00 35.75 295 LEU A CA 1
ATOM 2358 C C . LEU A 1 295 ? 12.230 -50.524 -9.929 1.00 35.75 295 LEU A C 1
ATOM 2360 O O . LEU A 1 295 ? 13.299 -49.960 -9.733 1.00 35.75 295 LEU A O 1
ATOM 2364 N N . GLN A 1 296 ? 11.178 -50.452 -9.107 1.00 35.78 296 GLN A N 1
ATOM 2365 C CA . GLN A 1 296 ? 11.134 -50.449 -7.630 1.00 35.78 296 GLN A CA 1
ATOM 2366 C C . GLN A 1 296 ? 12.014 -49.515 -6.763 1.00 35.78 296 GLN A C 1
ATOM 2368 O O . GLN A 1 296 ? 13.197 -49.728 -6.537 1.00 35.78 296 GLN A O 1
ATOM 2373 N N . ILE A 1 297 ? 11.310 -48.561 -6.141 1.00 46.56 297 ILE A N 1
ATOM 2374 C CA . ILE A 1 297 ? 11.157 -48.308 -4.688 1.00 46.56 297 ILE A CA 1
ATOM 2375 C C . ILE A 1 297 ? 12.076 -49.106 -3.737 1.00 46.56 297 ILE A C 1
ATOM 2377 O O . ILE A 1 297 ? 11.978 -50.329 -3.659 1.00 46.56 297 ILE A O 1
ATOM 2381 N N . LYS A 1 298 ? 12.776 -48.383 -2.848 1.00 41.25 298 LYS A N 1
ATOM 2382 C CA . LYS A 1 298 ? 13.026 -48.828 -1.467 1.00 41.25 298 LYS A CA 1
ATOM 2383 C C . LYS A 1 298 ? 12.947 -47.636 -0.500 1.00 41.25 298 LYS A C 1
ATOM 2385 O O . LYS A 1 298 ? 13.672 -46.660 -0.664 1.00 41.25 298 LYS A O 1
ATOM 2390 N N . MET A 1 299 ? 12.016 -47.726 0.452 1.00 42.78 299 MET A N 1
ATOM 2391 C CA . MET A 1 299 ? 12.008 -46.992 1.723 1.00 42.78 299 MET A CA 1
ATOM 2392 C C . MET A 1 299 ? 12.672 -47.876 2.781 1.00 42.78 299 MET A C 1
ATOM 2394 O O . MET A 1 299 ? 12.462 -49.084 2.742 1.00 42.78 299 MET A O 1
ATOM 2398 N N . GLU A 1 300 ? 13.419 -47.256 3.688 1.00 50.28 300 GLU A N 1
ATOM 2399 C CA . GLU A 1 300 ? 13.907 -47.716 5.004 1.00 50.28 300 GLU A CA 1
ATOM 2400 C C . GLU A 1 300 ? 14.858 -46.592 5.461 1.00 50.28 300 GLU A C 1
ATOM 2402 O O . GLU A 1 300 ? 15.641 -46.105 4.647 1.00 50.28 300 GLU A O 1
ATOM 2407 N N . GLU A 1 301 ? 14.885 -46.084 6.684 1.00 52.88 301 GLU A N 1
ATOM 2408 C CA . GLU A 1 301 ? 14.049 -46.154 7.887 1.00 52.88 301 GLU A CA 1
ATOM 2409 C C . GLU A 1 301 ? 14.443 -44.908 8.712 1.00 52.88 301 GLU A C 1
ATOM 2411 O O . GLU A 1 301 ? 15.629 -44.501 8.609 1.00 52.88 301 GLU A O 1
#

Sequence (301 aa):
MRGGLDTLGWSGSLKQAIETVTSFVKFQTKTQTPASSPNPTEETTTSLKLDYPTHPFPTDLSATISKLPFGFSDMALARTLSVQTIDLLVDVHEQDLAQRTQQPNNSTSSPSRKRLYTADKCLQLLKSTSMPEPERMIVGGLLAYTVQSQPPASRTTFYDESLMSLLAELAQYTFFNYEHPSLLWIVMCFSVLQDHLTQGSRVDFFHHTVLRFRQSTRWSRMEKTLKEFLWTDERLREWKWAWEDAIGSHRPMGYESRTPSKSPEIEGFARDGVVTPAPSIDRYANLRPPMEVGLQIKMEE

Foldseek 3Di:
DDDDPVPDPPPSLVVVLVVLLVVLVVVVVVVPDDDDDDDDDDDPLPQPDFAFADPPGDPVVLVLLVLAQQLSSVCNVVSLETPLLSVLRSLVLVLVVVVVVDDPPPDDPPSLVSLVVSLVSLVSNLPRDPHPPVNNLVSLLSNLQSQLPDDPVPRDCPCLVVNSVSLSVLLVVCVPVVARLVSLSSLLSVLSCVCVNVVNPPSLSSLSSLVSRPQLVDLVSNVVSNSSRDSDCVSSVVSVVSSCVSVVVDDDDDCPDPDPPDDDDDDDDDDDDDDDDDDDDDDDDDDDDDDDDDDDDDDDD

Secondary structure (DSSP, 8-state):
----GGG--HHHHHHHHHHHHHHHHHHHHHHS----------------------SSPPHHHHHHHTTS-HHHHHHHHTT-S-HHHHHHHHHHHHHHHHHHH--TT---SHHHHHHHHHHHHHHHHHHH----HHHHHHHHHHHHHHHHTS-GGG--GGGHHHHHHHHHHHHHHHHHHTT-HHHHHHHHHHHTTHHHHTTT---THHHHHHTTSGGGG-HHHHHHHHTTS-S-THHHHHHHHHHHHHTT----------------------------PPPP---------------------